Protein AF-A0A4S8MLM3-F1 (afdb_monomer_lite)

Sequence (187 aa):
MSNSVLSQDSLAFVNSLSLTEPLRIYPRWFQSTNTQKANDAVVCALVQHFYPAIEDRVKCPANSTITHKWEIVMGRDDKNRIGDLRRSTPDQEYRPCPVRKRPCKYIYLPEDIQLQV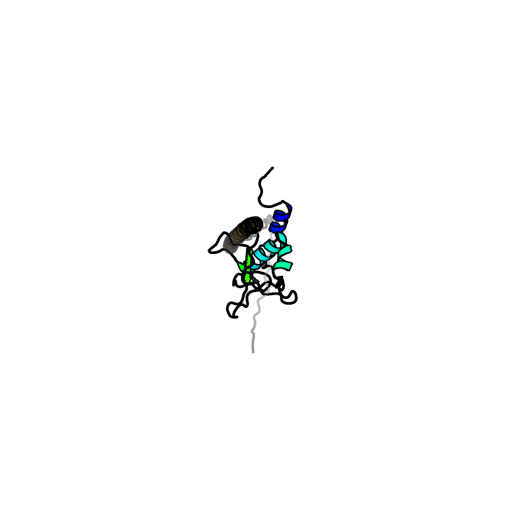RTAYILFDNRREAERKMRKNQRRRESRAAAKANNEPEPQSSKNELLFPMIFPLRTPNTSIFPLQTPNTPS

Organism: Dendrothele bispora (strain CBS 962.96) (NCBI:txid1314807)

Secondary structure (DSSP, 8-state):
----SS-HHHHHHHHHS-SSS------TTB----S-HHHHHHHHHHHHHH-TTHHHHTEETTEEEEE--EEE---SS-GGGTT-EEES---S--PPPSSSSS-TTEEPPPHHHHHHHHHHHHHHHHHHHHHHHHHHHHHHHHHHHHHHHTTS-----------PPP---------------------

Foldseek 3Di:
DDPDLDDPVLLVVLVPDDLPDAPPDDDPQEDEPDPPNRLQSLLRSLCCVLPVVVVVLQAQPLDNVDRFYWGADPPPPNLQRGGKIAGPDDPDPFDARPVDPHTSGIDGDDSSSSVSSSVSSVVNVVVSVVVVVVVVVVVVVVVVVVVVVVVDDPPPPPPPPPPDPDDDDDDDDDDDDDDDDDDDDDD

Radius of gyration: 37.08 Å; chains: 1; bounding box: 69×49×108 Å

pLDDT: mean 71.42, std 19.02, range [33.88, 93.12]

Structure (mmCIF, N/CA/C/O backbone):
data_AF-A0A4S8MLM3-F1
#
_entry.id   AF-A0A4S8MLM3-F1
#
loop_
_atom_site.group_PDB
_atom_site.id
_atom_site.type_symbol
_atom_site.label_atom_id
_atom_site.label_alt_id
_atom_site.label_comp_id
_atom_site.label_asym_id
_atom_site.label_entity_id
_atom_site.label_seq_id
_atom_site.pdbx_PDB_ins_code
_atom_site.Cartn_x
_atom_site.Cartn_y
_atom_site.Cartn_z
_atom_site.occupancy
_atom_site.B_iso_or_equiv
_atom_site.auth_seq_id
_atom_site.auth_comp_id
_atom_site.auth_asym_id
_atom_site.auth_atom_id
_atom_site.pdbx_PDB_model_num
ATOM 1 N N . MET A 1 1 ? 22.947 -5.912 16.627 1.00 37.66 1 MET A N 1
ATOM 2 C CA . MET A 1 1 ? 21.552 -6.151 16.208 1.00 37.66 1 MET A CA 1
ATOM 3 C C . MET A 1 1 ? 21.183 -5.043 15.240 1.00 37.66 1 MET A C 1
ATOM 5 O O . MET A 1 1 ? 21.320 -3.883 15.603 1.00 37.66 1 MET A O 1
ATOM 9 N N . SER A 1 2 ? 20.873 -5.364 13.985 1.00 43.22 2 SER A N 1
ATOM 10 C CA . SER A 1 2 ? 20.457 -4.358 13.003 1.00 43.22 2 SER A CA 1
ATOM 11 C C . SER A 1 2 ? 19.084 -3.808 13.401 1.00 43.22 2 SER A C 1
ATOM 13 O O . SER A 1 2 ? 18.116 -4.558 13.480 1.00 43.22 2 SER A O 1
ATOM 15 N N . ASN A 1 3 ? 19.002 -2.498 13.650 1.00 53.38 3 ASN A N 1
ATOM 16 C CA . ASN A 1 3 ? 17.755 -1.764 13.893 1.00 53.38 3 ASN A CA 1
ATOM 17 C C . ASN A 1 3 ? 16.951 -1.629 12.586 1.00 53.38 3 ASN A C 1
ATOM 19 O O . ASN A 1 3 ? 16.730 -0.529 12.083 1.00 53.38 3 ASN A O 1
ATOM 23 N N . SER A 1 4 ? 16.577 -2.756 11.982 1.00 70.75 4 SER A N 1
ATOM 24 C CA . SER A 1 4 ? 15.659 -2.770 10.848 1.00 70.75 4 SER A CA 1
ATOM 25 C C . SER A 1 4 ? 14.235 -2.610 11.371 1.00 70.75 4 SER A C 1
ATOM 27 O O . SER A 1 4 ? 13.789 -3.392 12.205 1.00 70.75 4 SER A O 1
ATOM 29 N N . VAL A 1 5 ? 13.514 -1.610 10.858 1.00 83.25 5 VAL A N 1
ATOM 30 C CA . VAL A 1 5 ? 12.079 -1.384 11.133 1.00 83.25 5 VAL A CA 1
ATOM 31 C C . VAL A 1 5 ? 11.229 -2.597 10.732 1.00 83.25 5 VAL A C 1
ATOM 33 O O . VAL A 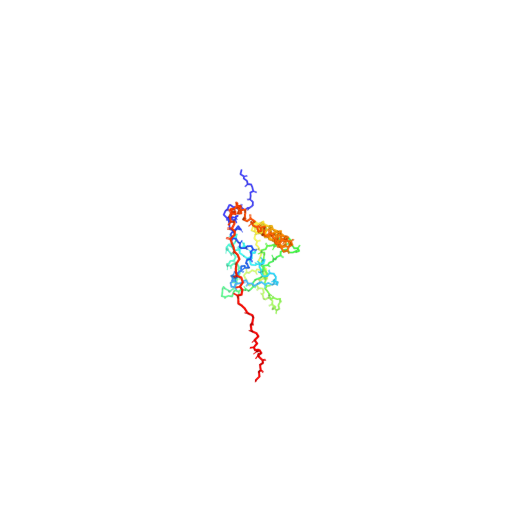1 5 ? 10.165 -2.826 11.300 1.00 83.25 5 VAL A O 1
ATOM 36 N N . LEU A 1 6 ? 11.693 -3.376 9.751 1.00 87.12 6 LEU A N 1
ATOM 37 C CA . LEU A 1 6 ? 11.013 -4.564 9.247 1.00 87.12 6 LEU A CA 1
ATOM 38 C C . LEU A 1 6 ? 11.745 -5.834 9.682 1.00 87.12 6 LEU A C 1
ATOM 40 O O . LEU A 1 6 ? 12.973 -5.914 9.572 1.00 87.12 6 LEU A O 1
ATOM 44 N N . SER A 1 7 ? 10.977 -6.837 10.114 1.00 90.00 7 SER A N 1
ATOM 45 C CA . SER A 1 7 ? 11.489 -8.189 10.349 1.00 90.00 7 SER A CA 1
ATOM 46 C C . SER A 1 7 ? 11.878 -8.872 9.034 1.00 90.00 7 SER A C 1
ATOM 48 O O . SER A 1 7 ? 11.456 -8.460 7.949 1.00 90.00 7 SER A O 1
ATOM 50 N N . GLN A 1 8 ? 12.653 -9.954 9.124 1.00 90.50 8 GLN A N 1
ATOM 51 C CA . GLN A 1 8 ? 13.035 -10.741 7.948 1.00 90.50 8 GLN A CA 1
ATOM 52 C C . GLN A 1 8 ? 11.808 -11.305 7.211 1.00 90.50 8 GLN A C 1
ATOM 54 O O . GLN A 1 8 ? 11.745 -11.237 5.983 1.00 90.50 8 GLN A O 1
ATOM 59 N N . ASP A 1 9 ? 10.802 -11.773 7.951 1.00 89.94 9 ASP A N 1
ATOM 60 C CA . ASP A 1 9 ? 9.549 -12.290 7.384 1.00 89.94 9 ASP A CA 1
ATOM 61 C C . ASP A 1 9 ? 8.758 -11.194 6.665 1.00 89.94 9 ASP A C 1
ATOM 63 O O . ASP A 1 9 ? 8.244 -11.398 5.565 1.00 89.94 9 ASP A O 1
ATOM 67 N N . SER A 1 10 ? 8.739 -9.991 7.244 1.00 91.19 10 SER A N 1
ATOM 68 C CA . SER A 1 10 ? 8.101 -8.822 6.638 1.00 91.19 10 SER A CA 1
ATOM 69 C C . SER A 1 10 ? 8.769 -8.441 5.319 1.00 91.19 10 SER A C 1
ATOM 71 O O . SER A 1 10 ? 8.100 -8.126 4.337 1.00 91.19 10 SER A O 1
ATOM 73 N N . LEU A 1 11 ? 10.103 -8.494 5.266 1.00 90.81 11 LEU A N 1
ATOM 74 C CA . LEU A 1 11 ? 10.861 -8.247 4.040 1.00 90.81 11 LEU A CA 1
ATOM 75 C C . LEU A 1 11 ? 10.588 -9.323 2.984 1.00 90.81 11 LEU A C 1
ATOM 77 O O . LEU A 1 11 ? 10.422 -8.992 1.809 1.00 90.81 11 LEU A O 1
ATOM 81 N N . ALA A 1 12 ? 10.507 -10.595 3.381 1.00 90.38 12 ALA A N 1
ATOM 82 C CA . ALA A 1 12 ? 10.148 -11.686 2.480 1.00 90.38 12 ALA A CA 1
ATOM 83 C C . ALA A 1 12 ? 8.742 -11.489 1.888 1.00 90.38 12 ALA A C 1
ATOM 85 O O . ALA A 1 12 ? 8.561 -11.646 0.679 1.00 90.38 12 ALA A O 1
ATOM 86 N N . PHE A 1 13 ? 7.776 -11.057 2.705 1.00 92.06 13 PHE A N 1
ATOM 87 C CA . PHE A 1 13 ? 6.431 -10.717 2.247 1.00 92.06 13 PHE A CA 1
ATOM 88 C C . PHE A 1 13 ? 6.430 -9.553 1.252 1.00 92.06 13 PHE A C 1
ATOM 90 O O . PHE A 1 13 ? 5.885 -9.674 0.160 1.00 92.06 13 PHE A O 1
ATOM 97 N N . VAL A 1 14 ? 7.099 -8.440 1.566 1.00 90.44 14 VAL A N 1
ATOM 98 C CA . VAL A 1 14 ? 7.219 -7.310 0.625 1.00 90.44 14 VAL A CA 1
ATOM 99 C C . VAL A 1 14 ? 7.843 -7.769 -0.692 1.00 90.44 14 VAL A C 1
ATOM 101 O O . VAL A 1 14 ? 7.420 -7.346 -1.771 1.00 90.44 14 VAL A O 1
ATOM 104 N N . ASN A 1 15 ? 8.820 -8.673 -0.613 1.00 89.62 15 ASN A N 1
ATOM 105 C CA . ASN A 1 15 ? 9.489 -9.197 -1.786 1.00 89.62 15 ASN A CA 1
ATOM 106 C C . ASN A 1 15 ? 8.611 -10.122 -2.640 1.00 89.62 15 ASN A C 1
ATOM 108 O O . ASN A 1 15 ? 8.805 -10.154 -3.856 1.00 89.62 15 ASN A O 1
ATOM 112 N N . SER A 1 16 ? 7.631 -10.814 -2.062 1.00 89.06 16 SER A N 1
ATOM 113 C CA . SER A 1 16 ? 6.716 -11.678 -2.816 1.00 89.06 16 SER A CA 1
ATOM 114 C C . SER A 1 16 ? 5.627 -10.903 -3.570 1.00 89.06 16 SER A C 1
ATOM 116 O O . SER A 1 16 ? 5.033 -11.438 -4.506 1.00 89.06 16 SER A O 1
ATOM 118 N N . LEU A 1 17 ? 5.384 -9.632 -3.223 1.00 88.06 17 LEU A N 1
ATOM 119 C CA . LEU A 1 17 ? 4.391 -8.797 -3.903 1.00 88.06 17 LEU A CA 1
ATOM 120 C C . LEU A 1 17 ? 4.757 -8.564 -5.377 1.00 88.06 17 LEU A C 1
ATOM 122 O O . LEU A 1 17 ? 5.871 -8.140 -5.698 1.00 88.06 17 LEU A O 1
ATOM 126 N N . SER A 1 18 ? 3.787 -8.785 -6.271 1.00 82.12 18 SER A N 1
ATOM 127 C CA . SER A 1 18 ? 3.965 -8.608 -7.717 1.00 82.12 18 SER A CA 1
ATOM 128 C C . SER A 1 18 ? 4.269 -7.155 -8.081 1.00 82.12 18 SER A C 1
ATOM 130 O O . SER A 1 18 ? 3.565 -6.233 -7.676 1.00 82.12 18 SER A O 1
ATOM 132 N N . LEU A 1 19 ? 5.310 -6.953 -8.892 1.00 80.00 19 LEU A N 1
ATOM 133 C CA . LEU A 1 19 ? 5.709 -5.633 -9.401 1.00 80.00 19 LEU A CA 1
ATOM 134 C C . LEU A 1 19 ? 5.017 -5.263 -10.716 1.00 80.00 19 LEU A C 1
ATOM 136 O O . LEU A 1 19 ? 5.084 -4.114 -11.155 1.00 80.00 19 LEU A O 1
ATOM 140 N N . THR A 1 20 ? 4.413 -6.249 -11.377 1.00 69.06 20 THR A N 1
ATOM 141 C CA . THR A 1 20 ? 3.974 -6.162 -12.774 1.00 69.06 20 THR A CA 1
ATOM 142 C C . THR A 1 20 ? 2.481 -6.336 -12.933 1.00 69.06 20 THR A C 1
ATOM 144 O O . THR A 1 20 ? 1.898 -5.759 -13.849 1.00 69.06 20 THR A O 1
ATOM 147 N N . GLU A 1 21 ? 1.868 -7.119 -12.052 1.00 67.12 21 GLU A N 1
ATOM 148 C CA . GLU A 1 21 ? 0.438 -7.368 -12.065 1.00 67.12 21 GLU A CA 1
ATOM 149 C C . GLU A 1 21 ? -0.220 -6.636 -10.898 1.00 67.12 21 GLU A C 1
ATOM 151 O O . GLU A 1 21 ? 0.289 -6.685 -9.775 1.00 67.12 21 GLU A O 1
ATOM 156 N N . PRO A 1 22 ? -1.350 -5.946 -11.129 1.00 67.06 22 PRO A N 1
ATOM 157 C CA . PRO A 1 22 ? -2.111 -5.378 -10.032 1.00 67.06 22 PRO A CA 1
ATOM 158 C C . PRO A 1 22 ? -2.615 -6.517 -9.145 1.00 67.06 22 PRO A C 1
ATOM 160 O O . PRO A 1 22 ? -3.141 -7.506 -9.655 1.00 67.06 22 PRO A O 1
ATOM 163 N N . LEU A 1 23 ? -2.502 -6.363 -7.827 1.00 68.44 23 LEU A N 1
ATOM 164 C CA . LEU A 1 23 ? -3.166 -7.256 -6.882 1.00 68.44 23 LEU A CA 1
ATOM 165 C C . LEU A 1 23 ? -4.677 -7.177 -7.146 1.00 68.44 23 LEU A C 1
ATOM 167 O O . LEU A 1 23 ? -5.301 -6.138 -6.938 1.00 68.44 23 LEU A O 1
ATOM 171 N N . ARG A 1 24 ? -5.243 -8.255 -7.700 1.00 64.88 24 ARG A N 1
ATOM 172 C CA . ARG A 1 24 ? -6.643 -8.291 -8.163 1.00 64.88 24 ARG A CA 1
ATOM 173 C C . ARG A 1 24 ? -7.635 -8.669 -7.066 1.00 64.88 24 ARG A C 1
ATOM 175 O O . ARG A 1 24 ? -8.839 -8.547 -7.274 1.00 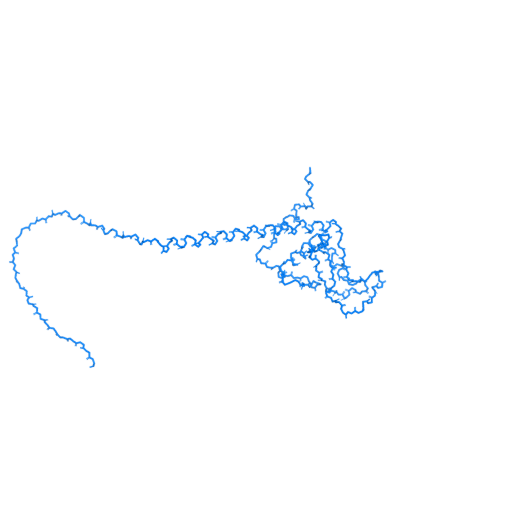64.88 24 ARG A O 1
ATOM 182 N N . ILE A 1 25 ? -7.144 -9.150 -5.927 1.00 67.06 25 ILE A N 1
ATOM 183 C CA . ILE A 1 25 ? -7.976 -9.631 -4.826 1.00 67.06 25 ILE A CA 1
ATOM 184 C C . ILE A 1 25 ? -8.013 -8.546 -3.760 1.00 67.06 25 ILE A C 1
ATOM 186 O O . ILE A 1 25 ? -6.998 -8.235 -3.142 1.00 67.06 25 ILE A O 1
ATOM 190 N N . TYR A 1 26 ? -9.200 -7.981 -3.563 1.00 74.12 26 TYR A N 1
ATOM 191 C CA . TYR A 1 26 ? -9.459 -6.994 -2.527 1.00 74.12 26 TYR A CA 1
ATOM 192 C C . TYR A 1 26 ? -10.324 -7.605 -1.428 1.00 74.12 26 TYR A C 1
ATOM 194 O O . TYR A 1 26 ? -11.283 -8.327 -1.732 1.00 74.12 26 TYR A O 1
ATOM 202 N N . PRO A 1 27 ? -10.064 -7.272 -0.157 1.00 82.81 27 PRO A N 1
ATOM 203 C CA . PRO A 1 27 ? -10.987 -7.592 0.916 1.00 82.81 27 PRO A CA 1
ATOM 204 C C . PRO A 1 27 ? -12.366 -6.981 0.651 1.00 82.81 27 PRO A C 1
ATOM 206 O O . PRO A 1 27 ? -12.485 -5.865 0.145 1.00 82.81 27 PRO A O 1
ATOM 209 N N . ARG A 1 28 ? -13.437 -7.680 1.047 1.00 83.62 28 ARG A N 1
ATOM 210 C CA . ARG A 1 28 ? -14.823 -7.222 0.816 1.00 83.62 28 ARG A CA 1
ATOM 211 C C . ARG A 1 28 ? -15.126 -5.863 1.448 1.00 83.62 28 ARG A C 1
ATOM 213 O O . ARG A 1 28 ? -16.023 -5.170 0.977 1.00 83.62 28 ARG A O 1
ATOM 220 N N . TRP A 1 29 ? -14.414 -5.490 2.503 1.00 85.44 29 TRP A N 1
ATOM 221 C CA . TRP A 1 29 ? -14.574 -4.217 3.204 1.00 85.44 29 TRP A CA 1
ATOM 222 C C . TRP A 1 29 ? -13.818 -3.058 2.542 1.00 85.44 29 TRP A C 1
ATOM 224 O O . TRP A 1 29 ? -14.060 -1.904 2.881 1.00 85.44 29 TRP A O 1
ATOM 234 N N . PHE A 1 30 ? -12.927 -3.339 1.592 1.00 86.12 30 PHE A N 1
ATOM 235 C CA . PHE A 1 30 ? -12.087 -2.335 0.957 1.00 86.12 30 PHE A CA 1
ATOM 236 C C . PHE A 1 30 ? -12.720 -1.786 -0.333 1.00 86.12 30 PHE A C 1
ATOM 238 O O . PHE A 1 30 ? -13.391 -2.501 -1.083 1.00 86.12 30 PHE A O 1
ATOM 245 N N . GLN A 1 31 ? -12.502 -0.498 -0.587 1.00 84.75 31 GLN A N 1
ATOM 246 C CA . GLN A 1 31 ? -12.884 0.225 -1.792 1.00 84.75 31 GLN A CA 1
ATOM 247 C C . GLN A 1 31 ? -11.718 1.125 -2.217 1.00 84.75 31 GLN A C 1
ATOM 249 O O . GLN A 1 31 ? -11.261 1.970 -1.454 1.00 84.75 31 GLN A O 1
ATOM 254 N N . SER A 1 32 ? -11.225 0.942 -3.442 1.00 76.31 32 SER A N 1
ATOM 255 C CA . SER A 1 32 ? -10.181 1.804 -4.008 1.00 76.31 32 SER A CA 1
ATOM 256 C C . SER A 1 32 ? -10.813 3.054 -4.617 1.00 76.31 32 SER A C 1
ATOM 258 O O . SER A 1 32 ? -11.730 2.952 -5.432 1.00 76.31 32 SER A O 1
ATOM 260 N N . THR A 1 33 ? -10.302 4.225 -4.240 1.00 67.25 33 THR A N 1
ATOM 261 C CA . THR A 1 33 ? -10.645 5.516 -4.865 1.00 67.25 33 THR A CA 1
ATOM 262 C C . THR A 1 33 ? -9.656 5.988 -5.902 1.00 67.25 33 THR A C 1
ATOM 264 O O . THR A 1 33 ? -9.920 6.959 -6.608 1.00 67.25 33 THR A O 1
ATOM 267 N N . ASN A 1 34 ? -8.490 5.357 -5.975 1.00 62.78 34 ASN A N 1
ATOM 268 C CA . ASN A 1 34 ? -7.447 5.791 -6.876 1.00 62.78 34 ASN A CA 1
ATOM 269 C C . ASN A 1 34 ? -7.630 5.149 -8.255 1.00 62.78 34 ASN A C 1
ATOM 271 O O . ASN A 1 34 ? -7.868 3.948 -8.388 1.00 62.78 34 ASN A O 1
ATOM 275 N N . THR A 1 35 ? -7.443 5.937 -9.312 1.00 53.59 35 THR A N 1
ATOM 276 C CA . THR A 1 35 ? -7.392 5.411 -10.684 1.00 53.59 35 THR A CA 1
ATOM 277 C C . THR A 1 35 ? -6.178 4.498 -10.885 1.00 53.59 35 THR A C 1
ATOM 279 O O . THR A 1 35 ? -6.217 3.585 -11.709 1.00 53.59 35 THR A O 1
ATOM 282 N N . GLN A 1 36 ? -5.129 4.654 -10.065 1.00 60.56 36 GLN A N 1
ATOM 283 C CA . GLN A 1 36 ? -4.008 3.715 -9.954 1.00 60.56 36 GLN A CA 1
ATOM 284 C C . GLN A 1 36 ? -4.318 2.577 -8.966 1.00 60.56 36 GLN A C 1
ATOM 286 O O . GLN A 1 36 ? -3.608 2.400 -7.976 1.00 60.56 36 GLN A O 1
ATOM 291 N N . LYS A 1 37 ? -5.355 1.779 -9.261 1.00 61.16 37 LYS A N 1
ATOM 292 C CA . LYS A 1 37 ? -5.866 0.660 -8.435 1.00 61.16 37 LYS A CA 1
ATOM 293 C C . LYS A 1 37 ? -4.791 -0.279 -7.859 1.00 61.16 37 LYS A C 1
ATOM 295 O O . LYS A 1 37 ? -5.014 -0.921 -6.836 1.00 61.16 37 LYS A O 1
ATOM 300 N N . ALA A 1 38 ? -3.631 -0.365 -8.511 1.00 68.12 38 ALA A N 1
ATOM 301 C CA . ALA A 1 38 ? -2.501 -1.181 -8.083 1.00 68.12 38 ALA A CA 1
ATOM 302 C C . ALA A 1 38 ? -1.860 -0.708 -6.764 1.00 68.12 38 ALA A C 1
ATOM 304 O O . ALA A 1 38 ? -1.448 -1.548 -5.971 1.00 68.12 38 ALA A O 1
ATOM 305 N N . ASN A 1 39 ? -1.777 0.603 -6.503 1.00 79.19 39 ASN A N 1
ATOM 306 C CA . ASN A 1 39 ? -1.045 1.104 -5.332 1.00 79.19 39 ASN A CA 1
ATOM 307 C C . ASN A 1 39 ? -1.841 0.889 -4.042 1.00 79.19 39 ASN A C 1
ATOM 309 O O . ASN A 1 39 ? -1.289 0.401 -3.059 1.00 79.19 39 ASN A O 1
ATOM 313 N N . ASP A 1 40 ? -3.140 1.200 -4.057 1.00 82.62 40 ASP A N 1
ATOM 314 C CA . ASP A 1 40 ? -3.985 1.027 -2.875 1.00 82.62 40 ASP A CA 1
ATOM 315 C C . ASP A 1 40 ? -4.097 -0.459 -2.493 1.00 82.62 40 ASP A C 1
ATOM 317 O O . ASP A 1 40 ? -4.159 -0.794 -1.315 1.00 82.62 40 ASP A O 1
ATOM 321 N N . ALA A 1 41 ? -4.064 -1.359 -3.484 1.00 84.00 41 ALA A N 1
ATOM 322 C CA . ALA A 1 41 ? -4.061 -2.805 -3.267 1.00 84.00 41 ALA A CA 1
ATOM 323 C C . ALA A 1 41 ? -2.798 -3.279 -2.537 1.00 84.00 41 ALA A C 1
ATOM 325 O O . ALA A 1 41 ? -2.879 -4.081 -1.611 1.00 84.00 41 ALA A O 1
ATOM 326 N N . VAL A 1 42 ? -1.635 -2.752 -2.938 1.00 87.88 42 VAL A N 1
ATOM 327 C CA . VAL A 1 42 ? -0.355 -3.043 -2.282 1.00 87.88 42 VAL A CA 1
ATOM 328 C C . VAL A 1 42 ? -0.397 -2.564 -0.840 1.00 87.88 42 VAL A C 1
ATOM 330 O O . VAL A 1 42 ? -0.118 -3.345 0.062 1.00 87.88 42 VAL A O 1
ATOM 333 N N . VAL A 1 43 ? -0.813 -1.319 -0.598 1.00 88.62 43 VAL A N 1
ATOM 334 C CA . VAL A 1 43 ? -0.902 -0.799 0.774 1.00 88.62 43 VAL A CA 1
ATOM 335 C C . VAL A 1 43 ? -1.937 -1.573 1.594 1.00 88.62 43 VAL A C 1
ATOM 337 O O . VAL A 1 43 ? -1.684 -1.849 2.761 1.00 88.62 43 VAL A O 1
ATOM 340 N N . CYS A 1 44 ? -3.045 -2.015 0.996 1.00 89.31 44 CYS A N 1
ATOM 341 C CA . CYS A 1 44 ? -4.025 -2.877 1.662 1.00 89.31 44 CYS A CA 1
ATOM 342 C C . CYS A 1 44 ? -3.410 -4.201 2.120 1.00 89.31 44 CYS A C 1
ATOM 344 O O . CYS A 1 44 ? -3.553 -4.566 3.286 1.00 89.31 44 CYS A O 1
ATOM 346 N N . ALA A 1 45 ? -2.666 -4.869 1.238 1.00 89.75 45 ALA A N 1
ATOM 347 C CA . ALA A 1 45 ? -1.972 -6.108 1.565 1.00 89.75 45 ALA A CA 1
ATOM 348 C C . ALA A 1 45 ? -0.926 -5.904 2.675 1.00 89.75 45 ALA A C 1
ATOM 350 O O . ALA A 1 45 ? -0.834 -6.718 3.591 1.00 89.75 45 ALA A O 1
ATOM 351 N N . LEU A 1 46 ? -0.180 -4.793 2.637 1.00 91.62 46 LEU A N 1
ATOM 352 C CA . LEU A 1 46 ? 0.768 -4.432 3.696 1.00 91.62 46 LEU A CA 1
ATOM 353 C C . LEU A 1 46 ? 0.054 -4.217 5.038 1.00 91.62 46 LEU A C 1
ATOM 355 O O . LEU A 1 46 ? 0.484 -4.762 6.048 1.00 91.62 46 LEU A O 1
ATOM 359 N N . VAL A 1 47 ? -1.058 -3.478 5.060 1.00 91.81 47 VAL A N 1
ATOM 360 C CA . VAL A 1 47 ? -1.835 -3.243 6.288 1.00 91.81 47 VAL A CA 1
ATOM 361 C C . VAL A 1 47 ? -2.384 -4.550 6.858 1.00 91.81 47 VAL A C 1
ATOM 363 O O . VAL A 1 47 ? -2.298 -4.750 8.063 1.00 91.81 47 VAL A O 1
ATOM 366 N N . GLN A 1 48 ? -2.901 -5.461 6.029 1.00 91.50 48 GLN A N 1
ATOM 367 C CA . GLN A 1 48 ? -3.370 -6.768 6.507 1.00 91.50 48 GLN A CA 1
ATOM 368 C C . GLN A 1 48 ? -2.235 -7.628 7.075 1.00 91.50 48 GLN A C 1
ATOM 370 O O . GLN A 1 48 ? -2.450 -8.343 8.049 1.00 91.50 48 GLN A O 1
ATOM 375 N N . HIS A 1 49 ? -1.037 -7.545 6.492 1.00 92.12 49 HIS A N 1
ATOM 376 C CA . HIS A 1 49 ? 0.127 -8.287 6.965 1.00 92.12 49 HIS A CA 1
ATOM 377 C C . HIS A 1 49 ? 0.651 -7.755 8.306 1.00 92.12 49 HIS A C 1
ATOM 379 O O . HIS A 1 49 ? 0.838 -8.527 9.241 1.00 92.12 49 HIS A O 1
ATOM 385 N N . PHE A 1 50 ? 0.853 -6.438 8.418 1.00 92.31 50 PHE A N 1
ATOM 386 C CA . PHE A 1 50 ? 1.386 -5.816 9.636 1.00 92.31 50 PHE A CA 1
ATOM 387 C C . PHE A 1 50 ? 0.339 -5.666 10.740 1.00 92.31 50 PHE A C 1
ATOM 389 O O . PHE A 1 50 ? 0.673 -5.659 11.922 1.00 92.31 50 PHE A O 1
ATOM 396 N N . TYR A 1 51 ? -0.937 -5.550 10.373 1.00 92.94 51 TYR A N 1
ATOM 397 C CA . TYR A 1 51 ? -2.025 -5.325 11.315 1.00 92.94 51 TYR A CA 1
ATOM 398 C C . TYR A 1 51 ? -3.267 -6.174 11.000 1.00 92.94 51 TYR A C 1
ATOM 400 O O . TYR A 1 51 ? -4.312 -5.634 10.628 1.00 92.94 51 TYR A O 1
ATOM 408 N N . PRO A 1 52 ? -3.211 -7.504 11.218 1.00 90.31 52 PRO A N 1
ATOM 409 C CA . PRO A 1 52 ? -4.333 -8.412 10.947 1.00 90.31 52 PRO A CA 1
ATOM 410 C C . PRO A 1 52 ? -5.624 -8.041 11.693 1.00 90.31 52 PRO A C 1
ATOM 412 O O . PRO A 1 52 ? -6.726 -8.228 11.181 1.00 90.31 52 PRO A O 1
ATOM 415 N N . ALA A 1 53 ? -5.500 -7.415 12.872 1.00 89.31 53 ALA A N 1
ATOM 416 C CA . ALA A 1 53 ? -6.624 -6.906 13.664 1.00 89.31 53 ALA A CA 1
ATOM 417 C C . ALA A 1 53 ? -7.474 -5.842 12.932 1.00 89.31 53 ALA A C 1
ATOM 419 O O . ALA A 1 53 ? -8.545 -5.457 13.414 1.00 89.31 53 ALA A O 1
ATOM 420 N N . ILE A 1 54 ? -7.027 -5.355 11.768 1.00 88.69 54 ILE A N 1
ATOM 421 C CA . ILE A 1 54 ? -7.801 -4.447 10.922 1.00 88.69 54 ILE A CA 1
ATOM 422 C C . ILE A 1 54 ? -9.153 -5.038 10.508 1.00 88.69 54 ILE A C 1
ATOM 424 O O . ILE A 1 54 ? -10.124 -4.288 10.410 1.00 88.69 54 ILE A O 1
ATOM 428 N N . GLU A 1 55 ? -9.252 -6.362 10.336 1.00 86.69 55 GLU A N 1
ATOM 429 C CA . GLU A 1 55 ? -10.482 -7.039 9.897 1.00 86.69 55 GLU A CA 1
ATOM 430 C C . GLU A 1 55 ? -11.629 -6.935 10.907 1.00 86.69 55 GLU A C 1
ATOM 432 O O . GLU A 1 55 ? -12.803 -6.898 10.528 1.00 86.69 55 GLU A O 1
ATOM 437 N N . ASP A 1 56 ? -11.303 -6.811 12.190 1.00 84.88 56 ASP A N 1
ATOM 438 C CA . ASP A 1 56 ? -12.295 -6.542 13.225 1.00 84.88 56 ASP A CA 1
ATOM 439 C C . ASP A 1 56 ? -12.567 -5.049 13.372 1.00 84.88 56 ASP A C 1
ATOM 441 O O . ASP A 1 56 ? -13.697 -4.641 13.645 1.00 84.88 56 ASP A O 1
ATOM 445 N N . ARG A 1 57 ? -11.563 -4.199 13.126 1.00 82.50 57 ARG A N 1
ATOM 446 C CA . ARG A 1 57 ? -11.724 -2.742 13.228 1.00 82.50 57 ARG A CA 1
ATOM 447 C C . ARG A 1 57 ? -12.567 -2.129 12.118 1.00 82.50 57 ARG A C 1
ATOM 449 O O . ARG A 1 57 ? -13.139 -1.064 12.350 1.00 82.50 57 ARG A O 1
ATOM 456 N N . VAL A 1 58 ? -12.641 -2.767 10.951 1.00 83.94 58 VAL A N 1
ATOM 457 C CA . VAL A 1 58 ? -13.454 -2.311 9.808 1.00 83.94 58 VAL A CA 1
ATOM 458 C C . VAL A 1 58 ? -14.952 -2.588 9.979 1.00 83.94 58 VAL A C 1
ATOM 460 O O . VAL A 1 58 ? -15.769 -1.978 9.278 1.00 83.94 58 VAL A O 1
ATOM 463 N N . LYS A 1 59 ? -15.328 -3.474 10.909 1.00 80.25 59 LYS A N 1
ATOM 464 C CA . LYS A 1 59 ? -16.725 -3.753 11.273 1.00 80.25 59 LYS A CA 1
ATOM 465 C C . LYS A 1 59 ? -17.274 -2.615 12.132 1.00 80.25 59 LYS A C 1
ATOM 467 O O . LYS A 1 59 ? -16.547 -1.997 12.913 1.00 80.25 59 LYS A O 1
ATOM 472 N N . CYS A 1 60 ? -18.567 -2.321 12.006 1.00 73.56 60 CYS A N 1
ATOM 473 C CA . CYS A 1 60 ? -19.192 -1.329 12.873 1.00 73.56 60 CYS A CA 1
ATOM 474 C C . CYS A 1 60 ? -19.240 -1.856 14.325 1.00 73.56 60 CYS A C 1
ATOM 476 O O . CYS A 1 60 ? -19.819 -2.916 14.559 1.00 73.56 60 CYS A O 1
ATOM 478 N N . PRO A 1 61 ? -18.707 -1.123 15.323 1.00 68.38 61 PRO A N 1
ATOM 479 C CA . PRO A 1 61 ? -18.740 -1.565 16.722 1.00 68.38 61 PRO A CA 1
ATOM 480 C C . PRO A 1 61 ? -20.157 -1.675 17.295 1.00 68.38 61 PRO A C 1
ATOM 482 O O . PRO A 1 61 ? -20.386 -2.434 18.227 1.00 68.38 61 PRO A O 1
ATOM 485 N N . ALA A 1 62 ? -21.096 -0.892 16.758 1.00 67.25 62 ALA A N 1
ATOM 486 C CA . ALA A 1 62 ? -22.491 -0.890 17.189 1.00 67.25 62 ALA A CA 1
ATOM 487 C C . ALA A 1 62 ? -23.328 -1.984 16.512 1.00 67.25 62 ALA A C 1
ATOM 489 O O . ALA A 1 62 ? -24.376 -2.356 17.027 1.00 67.25 62 ALA A O 1
ATOM 490 N N . ASN A 1 63 ? -22.889 -2.477 15.351 1.00 70.00 63 ASN A N 1
ATOM 491 C CA . ASN A 1 63 ? -23.547 -3.571 14.658 1.00 70.00 63 ASN A CA 1
ATOM 492 C C . ASN A 1 63 ? -22.533 -4.344 13.808 1.00 70.00 63 ASN A C 1
ATOM 494 O O . ASN A 1 63 ? -22.178 -3.923 12.706 1.00 70.00 63 ASN A O 1
ATOM 498 N N . SER A 1 64 ? -22.103 -5.499 14.308 1.00 68.56 64 SER A N 1
ATOM 499 C CA . SER A 1 64 ? -21.113 -6.353 13.651 1.00 68.56 64 SER A CA 1
ATOM 500 C C . SER A 1 64 ? -21.587 -6.944 12.318 1.00 68.56 64 SER A C 1
ATOM 502 O O . SER A 1 64 ? -20.748 -7.410 11.548 1.00 68.56 64 SER A O 1
ATOM 504 N N . THR A 1 65 ? -22.889 -6.893 12.004 1.00 69.69 65 THR A N 1
ATOM 505 C CA . THR A 1 65 ? -23.416 -7.318 10.695 1.00 69.69 65 THR A CA 1
ATOM 506 C C . THR A 1 65 ? -23.178 -6.278 9.598 1.00 69.69 65 THR A C 1
ATOM 508 O O . THR A 1 65 ? -23.243 -6.603 8.412 1.00 69.69 65 THR A O 1
ATOM 511 N N . ILE A 1 66 ? -22.856 -5.032 9.971 1.00 68.31 66 ILE A N 1
ATOM 512 C CA . ILE A 1 66 ? -22.574 -3.948 9.031 1.00 68.31 66 ILE A CA 1
ATOM 513 C C . ILE A 1 66 ? -21.062 -3.802 8.860 1.00 68.31 66 ILE A C 1
ATOM 515 O O . ILE A 1 66 ? -20.353 -3.274 9.722 1.00 68.31 66 ILE A O 1
ATOM 519 N N . THR A 1 67 ? -20.585 -4.189 7.680 1.00 71.19 67 THR A N 1
ATOM 520 C CA . THR A 1 67 ? -19.214 -3.928 7.239 1.00 71.19 67 THR A CA 1
ATOM 521 C C . THR A 1 67 ? -19.201 -2.704 6.337 1.00 71.19 67 THR A C 1
ATOM 523 O O . THR A 1 67 ? -19.748 -2.706 5.235 1.00 71.19 67 THR A O 1
ATOM 526 N N . HIS A 1 68 ? -18.584 -1.628 6.813 1.00 75.62 68 HIS A N 1
ATOM 527 C CA . HIS A 1 68 ? -18.430 -0.414 6.025 1.00 75.62 68 HIS A CA 1
ATOM 528 C C . HIS A 1 68 ? -17.433 -0.616 4.876 1.00 75.62 68 HIS A C 1
ATOM 530 O O . HIS A 1 68 ? -16.508 -1.419 4.977 1.00 75.62 68 HIS A O 1
ATOM 536 N N . LYS A 1 69 ? -17.613 0.149 3.792 1.00 83.25 69 LYS A N 1
ATOM 537 C CA . LYS A 1 69 ? -16.598 0.294 2.749 1.00 83.25 69 LYS A CA 1
ATOM 538 C C . LYS A 1 69 ? -15.569 1.341 3.165 1.00 83.25 69 LYS A C 1
ATOM 540 O O . LYS A 1 69 ? -15.934 2.477 3.490 1.00 83.25 69 LYS A O 1
ATOM 545 N N . TRP A 1 70 ? -14.308 0.933 3.160 1.00 85.44 70 TRP A N 1
ATOM 546 C CA . TRP A 1 70 ? -13.165 1.731 3.578 1.00 85.44 70 TRP A CA 1
ATOM 547 C C . TRP A 1 70 ? -12.186 1.931 2.433 1.00 85.44 70 TRP A C 1
ATOM 549 O O . TRP A 1 70 ? -11.915 1.015 1.665 1.00 85.44 70 TRP A O 1
ATOM 559 N N . GLU A 1 71 ? -11.611 3.117 2.384 1.00 86.75 71 GLU A N 1
ATOM 560 C CA . GLU A 1 71 ? -10.542 3.511 1.484 1.00 86.75 71 GLU A CA 1
ATOM 561 C C . GLU A 1 71 ? -9.261 3.676 2.287 1.00 86.75 71 GLU A C 1
ATOM 563 O O . GLU A 1 71 ? -9.295 4.139 3.430 1.00 86.75 71 GLU A O 1
ATOM 568 N N . ILE A 1 72 ? -8.131 3.346 1.672 1.00 87.12 72 ILE A N 1
ATOM 569 C CA . ILE A 1 72 ? -6.819 3.559 2.273 1.00 87.12 72 ILE A CA 1
ATOM 570 C C . ILE A 1 72 ? -6.340 4.964 1.950 1.00 87.12 72 ILE A C 1
ATOM 572 O O . ILE A 1 72 ? -6.358 5.411 0.801 1.00 87.12 72 ILE A O 1
ATOM 576 N N . VAL A 1 73 ? -5.861 5.648 2.979 1.00 84.62 73 VAL A N 1
ATOM 577 C CA . VAL A 1 73 ? -5.165 6.915 2.849 1.00 84.62 73 VAL A CA 1
ATOM 578 C C . VAL A 1 73 ? -3.784 6.637 2.264 1.00 84.62 73 VAL A C 1
ATOM 580 O O . VAL A 1 73 ? -2.881 6.107 2.911 1.00 84.62 73 VAL A O 1
ATOM 583 N N . MET A 1 74 ? -3.630 7.015 1.000 1.00 75.44 74 MET A N 1
ATOM 584 C CA . MET A 1 74 ? -2.346 7.091 0.319 1.00 75.44 74 MET A CA 1
ATOM 585 C C . MET A 1 74 ? -1.788 8.482 0.624 1.00 75.44 74 MET A C 1
ATOM 587 O O . MET A 1 74 ? -2.296 9.460 0.086 1.00 75.44 74 MET A O 1
ATOM 591 N N . GLY A 1 75 ? -0.826 8.586 1.546 1.00 64.19 75 GLY A N 1
ATOM 592 C CA . GLY A 1 75 ? -0.322 9.841 2.131 1.00 64.19 75 GLY A CA 1
ATOM 593 C C . GLY A 1 75 ? 0.396 10.798 1.166 1.00 64.19 75 GLY A C 1
ATOM 594 O O . GLY A 1 75 ? 1.554 11.132 1.401 1.00 64.19 75 GLY A O 1
ATOM 595 N N . ARG A 1 76 ? -0.271 11.230 0.083 1.00 56.00 76 ARG A N 1
ATOM 596 C CA . ARG A 1 76 ? 0.232 12.228 -0.878 1.00 56.00 76 ARG A CA 1
ATOM 597 C C . ARG A 1 76 ? 0.551 13.560 -0.196 1.00 56.00 76 ARG A C 1
ATOM 599 O O . ARG A 1 76 ? 1.581 14.138 -0.521 1.00 56.00 76 ARG A O 1
ATOM 606 N N . ASP A 1 77 ? -0.264 13.960 0.782 1.00 54.28 77 ASP A N 1
ATOM 607 C CA . ASP A 1 77 ? -0.127 15.246 1.481 1.00 54.28 77 ASP A CA 1
ATOM 608 C C . ASP A 1 77 ? 0.322 15.065 2.945 1.00 54.28 77 ASP A C 1
ATOM 610 O O . ASP A 1 77 ? 1.190 15.788 3.426 1.00 54.28 77 ASP A O 1
ATOM 614 N N . ASP A 1 78 ? -0.156 14.010 3.618 1.00 53.94 78 ASP A N 1
ATOM 615 C CA . ASP A 1 78 ? 0.250 13.637 4.977 1.00 53.94 78 ASP A CA 1
ATOM 616 C C . ASP A 1 78 ? 1.097 12.362 4.959 1.00 53.94 78 ASP A C 1
ATOM 618 O O . ASP A 1 78 ? 0.585 11.240 5.050 1.00 53.94 78 ASP A O 1
ATOM 622 N N . LYS A 1 79 ? 2.426 12.527 4.907 1.00 57.84 79 LYS A N 1
ATOM 623 C CA . LYS A 1 79 ? 3.387 11.407 4.967 1.00 57.84 79 LYS A CA 1
ATOM 624 C C . LYS A 1 79 ? 3.126 10.491 6.172 1.00 57.84 79 LYS A C 1
ATOM 626 O O . LYS A 1 79 ? 3.382 9.295 6.087 1.00 57.84 79 LYS A O 1
ATOM 631 N N . ASN A 1 80 ? 2.562 11.040 7.253 1.00 65.12 80 ASN A N 1
ATOM 632 C CA . ASN A 1 80 ? 2.265 10.356 8.512 1.00 65.12 80 ASN A CA 1
ATOM 633 C C . ASN A 1 80 ? 0.981 9.530 8.561 1.00 65.12 80 ASN A C 1
ATOM 635 O O . ASN A 1 80 ? 0.705 8.967 9.605 1.00 65.12 80 ASN A O 1
ATOM 639 N N . ARG A 1 81 ? 0.223 9.401 7.467 1.00 73.12 81 ARG A N 1
ATOM 640 C CA . ARG A 1 81 ? -1.072 8.694 7.496 1.00 73.12 81 ARG A CA 1
ATOM 641 C C . ARG A 1 81 ? -1.199 7.553 6.497 1.00 73.12 81 ARG A C 1
ATOM 643 O O . ARG A 1 81 ? -2.303 7.086 6.229 1.00 73.12 81 ARG A O 1
ATOM 650 N N . ILE A 1 82 ? -0.089 7.107 5.907 1.00 84.12 82 ILE A N 1
ATOM 651 C CA . ILE A 1 82 ? -0.139 5.978 4.976 1.00 84.12 82 ILE A CA 1
ATOM 652 C C . ILE A 1 82 ? -0.677 4.726 5.681 1.00 84.12 82 ILE A C 1
ATOM 654 O O . ILE A 1 82 ? -0.166 4.320 6.722 1.00 84.12 82 ILE A O 1
ATOM 658 N N . GLY A 1 83 ? -1.720 4.130 5.104 1.00 82.06 83 GLY A N 1
ATOM 659 C CA . GLY A 1 83 ? -2.375 2.936 5.645 1.00 82.06 83 GLY A CA 1
ATOM 660 C C . GLY A 1 83 ? -3.602 3.212 6.520 1.00 82.06 83 GLY A C 1
ATOM 661 O O . GLY A 1 83 ? -4.384 2.287 6.736 1.00 82.06 83 GLY A O 1
ATOM 662 N N . ASP A 1 84 ? -3.833 4.454 6.963 1.00 87.06 84 ASP A N 1
ATOM 663 C CA . ASP A 1 84 ? -5.076 4.804 7.662 1.00 87.06 84 ASP A CA 1
ATOM 664 C C . ASP A 1 84 ? -6.294 4.533 6.778 1.00 87.06 84 ASP A C 1
ATOM 666 O O . ASP A 1 84 ? -6.226 4.635 5.551 1.00 87.06 84 ASP A O 1
ATOM 670 N N . LEU A 1 85 ? -7.434 4.224 7.400 1.00 87.06 85 LEU A N 1
ATOM 671 C CA . LEU A 1 85 ? -8.677 3.996 6.672 1.00 87.06 85 LEU A CA 1
ATOM 672 C C . LEU A 1 85 ? -9.644 5.161 6.846 1.00 87.06 85 LEU A C 1
ATOM 674 O O . LEU A 1 85 ? -9.873 5.651 7.954 1.00 87.06 85 LEU A O 1
ATOM 678 N N . ARG A 1 86 ? -10.288 5.552 5.749 1.00 83.50 86 ARG A N 1
ATOM 679 C CA . ARG A 1 86 ? -11.402 6.510 5.725 1.00 83.50 86 ARG A CA 1
ATOM 680 C C . ARG A 1 86 ? -12.614 5.878 5.054 1.00 83.50 86 ARG A C 1
ATOM 682 O O . ARG A 1 86 ? -12.459 5.025 4.188 1.00 83.50 86 ARG A O 1
ATOM 689 N N . ARG A 1 87 ? -13.830 6.261 5.434 1.00 78.69 87 ARG A N 1
ATOM 690 C CA . ARG A 1 87 ? -15.024 5.764 4.727 1.00 78.69 87 ARG A CA 1
ATOM 691 C C . ARG A 1 87 ? -15.189 6.409 3.358 1.00 78.69 87 ARG A C 1
ATOM 693 O O . ARG A 1 87 ? -14.868 7.581 3.191 1.00 78.69 87 ARG A O 1
ATOM 700 N N . SER A 1 88 ? -15.752 5.635 2.428 1.00 68.38 88 SER A N 1
ATOM 701 C CA . SER A 1 88 ? -15.883 6.024 1.020 1.00 68.38 88 SER A CA 1
ATOM 702 C C . SER A 1 88 ? -17.026 6.993 0.694 1.00 68.38 88 SER A C 1
ATOM 704 O O . SER A 1 88 ? -17.052 7.610 -0.364 1.00 68.38 88 SER A O 1
ATOM 706 N N . THR A 1 89 ? -17.972 7.189 1.610 1.00 63.84 89 THR A N 1
ATOM 707 C CA . THR A 1 89 ? -19.161 8.020 1.363 1.00 63.84 89 THR A CA 1
ATOM 708 C C . THR A 1 89 ? -19.156 9.302 2.199 1.00 63.84 89 THR A C 1
ATOM 710 O O . THR A 1 89 ? -19.083 9.192 3.430 1.00 63.84 89 THR A O 1
ATOM 713 N N . PRO A 1 90 ? -19.301 10.487 1.574 1.00 48.25 90 PRO A N 1
ATOM 714 C CA . PRO A 1 90 ? -19.454 11.760 2.277 1.00 48.25 90 PRO A CA 1
ATOM 715 C C . PRO A 1 90 ? -20.910 12.099 2.672 1.00 48.25 90 PRO A C 1
ATOM 717 O O . PRO A 1 90 ? -21.090 12.886 3.595 1.00 48.25 90 PRO A O 1
ATOM 720 N N . ASP A 1 91 ? -21.932 11.465 2.076 1.00 44.91 91 ASP A N 1
ATOM 721 C CA . ASP A 1 91 ? -23.297 12.041 2.023 1.00 44.91 91 ASP A CA 1
ATOM 722 C C . ASP A 1 91 ? -24.386 11.363 2.872 1.00 44.91 91 ASP A C 1
ATOM 724 O O . ASP A 1 91 ? -25.553 11.328 2.492 1.00 44.91 91 ASP A O 1
ATOM 728 N N . GLN A 1 92 ? -24.066 10.841 4.052 1.00 47.44 92 GLN A N 1
ATOM 729 C CA . GLN A 1 92 ? -25.125 10.540 5.023 1.00 47.44 92 GLN A CA 1
ATOM 730 C C . GLN A 1 92 ? -24.759 11.134 6.369 1.00 47.44 92 GLN A C 1
ATOM 732 O O . GLN A 1 92 ? -23.697 10.820 6.911 1.00 47.44 92 GLN A O 1
ATOM 737 N N . GLU A 1 93 ? -25.648 11.997 6.873 1.00 47.84 93 GLU A N 1
ATOM 738 C CA . GLU A 1 93 ? -25.646 12.540 8.229 1.00 47.84 93 GLU A CA 1
ATOM 739 C C . GLU A 1 93 ? -25.245 11.445 9.209 1.00 47.84 93 GLU A C 1
ATOM 741 O O . GLU A 1 93 ? -25.974 10.490 9.499 1.00 47.84 93 GLU A O 1
ATOM 746 N N . TYR A 1 94 ? -23.992 11.534 9.634 1.00 53.28 94 TYR A N 1
ATOM 747 C CA . TYR A 1 94 ? -23.335 10.430 10.286 1.00 53.28 94 TYR A CA 1
ATOM 748 C C . TYR A 1 94 ? -23.812 10.403 11.729 1.00 53.28 94 TYR A C 1
ATOM 750 O O . TYR A 1 94 ? -23.321 11.168 12.561 1.00 53.28 94 TYR A O 1
ATOM 758 N N . ARG A 1 95 ? -24.769 9.524 12.047 1.00 52.81 95 ARG A N 1
ATOM 759 C CA . ARG A 1 95 ? -25.125 9.288 13.448 1.00 52.81 95 ARG A CA 1
ATOM 760 C C . ARG A 1 95 ? -23.850 8.861 14.189 1.00 52.81 95 ARG A C 1
ATOM 762 O O . ARG A 1 95 ? -23.174 7.930 13.731 1.00 52.81 95 ARG A O 1
ATOM 769 N N . PRO A 1 96 ? -23.463 9.544 15.280 1.00 53.78 96 PRO A N 1
ATOM 770 C CA . PRO A 1 96 ? -22.298 9.149 16.056 1.00 53.78 96 PRO A CA 1
ATOM 771 C C . PRO A 1 96 ? -22.467 7.692 16.491 1.00 53.78 96 PRO A C 1
ATOM 773 O O . PRO A 1 96 ? -23.552 7.269 16.887 1.00 53.78 96 PRO A O 1
ATOM 776 N N . CYS A 1 97 ? -21.400 6.903 16.362 1.00 54.16 97 CYS A N 1
ATOM 777 C CA . CYS A 1 97 ? -21.430 5.517 16.801 1.00 54.16 97 CYS A CA 1
ATOM 778 C C . CYS A 1 97 ? -21.673 5.497 18.315 1.00 54.16 97 CYS A C 1
ATOM 780 O O . CYS A 1 97 ? -20.905 6.130 19.036 1.00 54.16 97 CYS A O 1
ATOM 782 N N . PRO A 1 98 ? -22.680 4.774 18.827 1.00 54.81 98 PRO A N 1
ATOM 783 C CA . PRO A 1 98 ? -22.991 4.781 20.257 1.00 54.81 98 PRO A CA 1
ATOM 784 C C . PRO A 1 98 ? -21.850 4.227 21.131 1.00 54.81 98 PRO A C 1
ATOM 786 O O . PRO A 1 98 ? -21.812 4.481 22.328 1.00 54.81 98 PRO A O 1
ATOM 789 N N . VAL A 1 99 ? -20.897 3.497 20.536 1.00 56.72 99 VAL A N 1
ATOM 790 C CA . VAL A 1 99 ? -19.802 2.804 21.241 1.00 56.72 99 VAL A CA 1
ATOM 791 C C . VAL A 1 99 ? -18.488 3.591 21.218 1.00 56.72 99 VAL A C 1
ATOM 793 O O . VAL A 1 99 ? -17.733 3.597 22.187 1.00 56.72 99 VAL A O 1
ATOM 796 N N . ARG A 1 100 ? -18.183 4.274 20.112 1.00 54.56 100 ARG A N 1
ATOM 797 C CA . ARG A 1 100 ? -17.003 5.138 20.013 1.00 54.56 100 ARG A CA 1
ATOM 798 C C . ARG A 1 100 ? -17.511 6.566 20.106 1.00 54.56 100 ARG A C 1
ATOM 800 O O . ARG A 1 100 ? -18.211 6.999 19.206 1.00 54.56 100 ARG A O 1
ATOM 807 N N . LYS A 1 101 ? -17.092 7.339 21.114 1.00 54.09 101 LYS A N 1
ATOM 808 C CA . LYS A 1 101 ? -17.355 8.795 21.240 1.00 54.09 101 LYS A CA 1
ATOM 809 C C . LYS A 1 101 ? -16.863 9.644 20.034 1.00 54.09 101 LYS A C 1
ATOM 811 O O . LYS A 1 101 ? -16.777 10.862 20.126 1.00 54.09 101 LYS A O 1
ATOM 816 N N . ARG A 1 102 ? -16.473 9.013 18.918 1.00 56.72 102 ARG A N 1
ATOM 817 C CA . ARG A 1 102 ? -16.033 9.586 17.644 1.00 56.72 102 ARG A CA 1
ATOM 818 C C . ARG A 1 102 ? -16.787 8.896 16.494 1.00 56.72 102 ARG A C 1
ATOM 820 O O . ARG A 1 102 ? -17.035 7.691 16.574 1.00 56.72 102 ARG A O 1
ATOM 827 N N . PRO A 1 103 ? -17.116 9.615 15.409 1.00 60.41 103 PRO A N 1
ATOM 828 C CA . PRO A 1 103 ? -17.790 9.025 14.254 1.00 60.41 103 PRO A CA 1
ATOM 829 C C . PRO A 1 103 ? -16.954 7.879 13.661 1.00 60.41 103 PRO A C 1
ATOM 831 O O . PRO A 1 103 ? -15.724 7.961 13.642 1.00 60.41 103 PRO A O 1
ATOM 834 N N . CYS A 1 104 ? -17.604 6.839 13.120 1.00 69.44 104 CYS A N 1
ATOM 835 C CA . CYS A 1 104 ? -16.964 5.747 12.360 1.00 69.44 104 CYS A CA 1
ATOM 836 C C . CYS A 1 104 ? -16.405 6.233 11.007 1.00 69.44 104 CYS A C 1
ATOM 838 O O . CYS A 1 104 ? -16.567 5.573 9.992 1.00 69.44 104 CYS A O 1
ATOM 840 N N . LYS A 1 105 ? -15.797 7.418 10.968 1.00 75.06 105 LYS A N 1
ATOM 841 C CA . LYS A 1 105 ? -15.325 8.088 9.758 1.00 75.06 105 LYS A CA 1
ATOM 842 C C . LYS A 1 105 ? -13.887 7.703 9.417 1.00 75.06 105 LYS A C 1
ATOM 844 O O . LYS A 1 105 ? -13.560 7.577 8.240 1.00 75.06 105 LYS A O 1
ATOM 849 N N . TYR A 1 106 ? -13.065 7.492 10.446 1.00 80.31 106 TYR A N 1
ATOM 850 C CA . TYR A 1 106 ? -11.642 7.189 10.322 1.00 80.31 106 TYR A CA 1
ATOM 851 C C . TYR A 1 106 ? -11.240 6.030 11.234 1.00 80.31 106 TYR A C 1
ATOM 853 O O . TYR A 1 106 ? -11.696 5.945 12.379 1.00 80.31 106 TYR A O 1
ATOM 861 N N . ILE A 1 107 ? -10.353 5.172 10.737 1.00 85.06 107 ILE A N 1
ATOM 862 C CA . ILE A 1 107 ? -9.578 4.227 11.540 1.00 85.06 107 ILE A CA 1
ATOM 863 C C . ILE A 1 107 ? -8.122 4.642 11.400 1.00 85.06 107 ILE A C 1
ATOM 865 O O . ILE A 1 107 ? -7.546 4.539 10.319 1.00 85.06 107 ILE A O 1
ATOM 869 N N . TYR A 1 108 ? -7.556 5.105 12.508 1.00 87.06 108 TYR A N 1
ATOM 870 C CA . TYR A 1 108 ? -6.136 5.399 12.607 1.00 87.06 108 TYR A CA 1
ATOM 871 C C . TYR A 1 108 ? -5.397 4.120 12.975 1.00 87.06 108 TYR A C 1
ATOM 873 O O . TYR A 1 108 ? -5.774 3.434 13.939 1.00 87.06 108 TYR A O 1
ATOM 881 N N . LEU A 1 109 ? -4.382 3.789 12.186 1.00 89.19 109 LEU A N 1
ATOM 882 C CA . LEU A 1 109 ? -3.440 2.741 12.536 1.00 89.19 109 LEU A CA 1
ATOM 883 C C . LEU A 1 109 ? -2.505 3.234 13.654 1.00 89.19 109 LEU A C 1
ATOM 885 O O . LEU A 1 109 ? -2.258 4.436 13.765 1.00 89.19 109 LEU A O 1
ATOM 889 N N . PRO A 1 110 ? -1.990 2.328 14.498 1.00 90.25 110 PRO A N 1
ATOM 890 C CA . PRO A 1 110 ? -0.890 2.644 15.407 1.00 90.25 110 PRO A CA 1
ATOM 891 C C . PRO A 1 110 ? 0.344 3.191 14.660 1.00 90.25 110 PRO A C 1
ATOM 893 O O . PRO A 1 110 ? 0.598 2.801 13.519 1.00 90.25 110 PRO A O 1
ATOM 896 N N . GLU A 1 111 ? 1.105 4.093 15.287 1.00 87.94 111 GLU A N 1
ATOM 897 C CA . GLU A 1 111 ? 2.236 4.795 14.646 1.00 87.94 111 GLU A CA 1
ATOM 898 C C . GLU A 1 111 ? 3.345 3.843 14.165 1.00 87.94 111 GLU A C 1
ATOM 900 O O . GLU A 1 111 ? 3.922 4.034 13.093 1.00 87.94 111 GLU A O 1
ATOM 905 N N . ASP A 1 112 ? 3.614 2.785 14.925 1.00 89.75 112 ASP A N 1
ATOM 906 C CA . ASP A 1 112 ? 4.558 1.719 14.585 1.00 89.75 112 ASP A CA 1
ATOM 907 C C . ASP A 1 112 ? 4.122 0.955 13.328 1.00 89.75 112 ASP A C 1
ATOM 909 O O . ASP A 1 112 ? 4.923 0.743 12.414 1.00 89.75 112 ASP A O 1
ATOM 913 N N . ILE A 1 113 ? 2.833 0.627 13.223 1.00 91.12 113 ILE A N 1
ATOM 914 C CA . ILE A 1 113 ? 2.256 -0.012 12.036 1.00 91.12 113 ILE A CA 1
ATOM 915 C C . ILE A 1 113 ? 2.326 0.924 10.829 1.00 91.12 113 ILE A C 1
ATOM 917 O O . ILE A 1 113 ? 2.722 0.501 9.743 1.00 91.12 113 ILE A O 1
ATOM 921 N N . GLN A 1 114 ? 1.985 2.205 10.996 1.00 89.50 114 GLN A N 1
ATOM 922 C CA . GLN A 1 114 ? 2.106 3.195 9.920 1.00 89.50 114 GLN A CA 1
ATOM 923 C C . GLN A 1 114 ? 3.553 3.299 9.418 1.00 89.50 114 GLN A C 1
ATOM 925 O O . GLN A 1 114 ? 3.788 3.401 8.210 1.00 89.50 114 GLN A O 1
ATOM 930 N N . LEU A 1 115 ? 4.536 3.244 10.323 1.00 89.31 115 LEU A N 1
ATOM 931 C CA . LEU A 1 115 ? 5.955 3.264 9.977 1.00 89.31 115 LEU A CA 1
ATOM 932 C C . LEU A 1 115 ? 6.380 2.003 9.206 1.00 89.31 115 LEU A C 1
ATOM 934 O O . LEU A 1 115 ? 7.091 2.119 8.201 1.00 89.31 115 LEU A O 1
ATOM 938 N N . GLN A 1 116 ? 5.920 0.819 9.621 1.00 91.38 116 GLN A N 1
ATOM 939 C CA . GLN A 1 116 ? 6.182 -0.445 8.921 1.00 91.38 116 GLN A CA 1
ATOM 940 C C . GLN A 1 116 ? 5.568 -0.447 7.518 1.00 91.38 116 GLN A C 1
ATOM 942 O O . GLN A 1 116 ? 6.277 -0.676 6.536 1.00 91.38 116 GLN A O 1
ATOM 947 N N . VAL A 1 117 ? 4.284 -0.093 7.403 1.00 91.06 117 VAL A N 1
ATOM 948 C CA . VAL A 1 117 ? 3.567 0.016 6.122 1.00 91.06 117 VAL A CA 1
ATOM 949 C C . VAL A 1 117 ? 4.269 1.006 5.195 1.00 91.06 117 VAL A C 1
ATOM 951 O O . VAL A 1 117 ? 4.489 0.699 4.022 1.00 91.06 117 VAL A O 1
ATOM 954 N N . ARG A 1 118 ? 4.684 2.172 5.709 1.00 88.81 118 ARG A N 1
ATOM 955 C CA . ARG A 1 118 ? 5.427 3.169 4.926 1.00 88.81 118 ARG A CA 1
ATOM 956 C C . ARG A 1 118 ? 6.740 2.611 4.403 1.00 88.81 118 ARG A C 1
ATOM 958 O O . ARG A 1 118 ? 7.023 2.723 3.212 1.00 88.81 118 ARG A O 1
ATOM 965 N N . THR A 1 119 ? 7.543 2.044 5.295 1.00 90.06 119 THR A N 1
ATOM 966 C CA . THR A 1 119 ? 8.869 1.517 4.961 1.00 90.06 119 THR A CA 1
ATOM 967 C C . THR A 1 119 ? 8.752 0.427 3.901 1.00 90.06 119 THR A C 1
ATOM 969 O O . THR A 1 119 ? 9.441 0.468 2.883 1.00 90.06 119 THR A O 1
ATOM 972 N N . ALA A 1 120 ? 7.807 -0.493 4.087 1.00 91.50 120 ALA A N 1
ATOM 973 C CA . ALA A 1 120 ? 7.512 -1.559 3.145 1.00 91.50 120 ALA A CA 1
ATOM 974 C C . ALA A 1 120 ? 7.046 -1.035 1.777 1.00 91.50 120 ALA A C 1
ATOM 976 O O . ALA A 1 120 ? 7.525 -1.499 0.741 1.00 91.50 120 ALA A O 1
ATOM 977 N N . TYR A 1 121 ? 6.159 -0.036 1.759 1.00 89.31 121 TYR A N 1
ATOM 978 C CA . TYR A 1 121 ? 5.675 0.567 0.518 1.00 89.31 121 TYR A CA 1
ATOM 979 C C . TYR A 1 121 ? 6.797 1.264 -0.263 1.00 89.31 121 TYR A C 1
ATOM 981 O O . TYR A 1 121 ?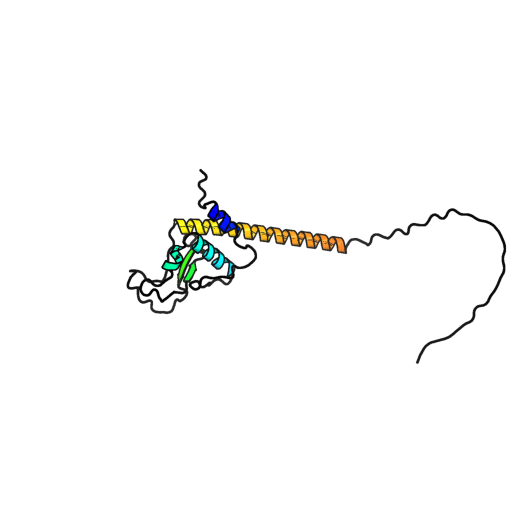 6.895 1.085 -1.474 1.00 89.31 121 TYR A O 1
ATOM 989 N N . ILE A 1 122 ? 7.684 1.997 0.419 1.00 89.31 122 ILE A N 1
ATOM 990 C CA . ILE A 1 122 ? 8.846 2.647 -0.210 1.00 89.31 122 ILE A CA 1
ATOM 991 C C . ILE A 1 122 ? 9.779 1.604 -0.840 1.00 89.31 122 ILE A C 1
ATOM 993 O O . ILE A 1 122 ? 10.222 1.780 -1.975 1.00 89.31 122 ILE A O 1
ATOM 997 N N . LEU A 1 123 ? 10.062 0.501 -0.138 1.00 90.62 123 LEU A N 1
ATOM 998 C CA . LEU A 1 123 ? 10.889 -0.585 -0.677 1.00 90.62 123 LEU A CA 1
ATOM 999 C C . LEU A 1 123 ? 10.263 -1.207 -1.929 1.00 90.62 123 LEU A C 1
ATOM 1001 O O . LEU A 1 123 ? 10.952 -1.420 -2.931 1.00 90.62 123 LEU A O 1
ATOM 1005 N N . PHE A 1 124 ? 8.955 -1.458 -1.890 1.00 90.31 124 PHE A N 1
ATOM 1006 C CA . PHE A 1 124 ? 8.217 -1.970 -3.037 1.00 90.31 124 PHE A CA 1
ATOM 1007 C C . PHE A 1 124 ? 8.275 -1.006 -4.233 1.00 90.31 124 PHE A C 1
ATOM 1009 O O . PHE A 1 124 ? 8.571 -1.437 -5.351 1.00 90.31 124 PHE A O 1
ATOM 1016 N N . ASP A 1 125 ? 8.029 0.287 -4.009 1.00 88.44 125 ASP A N 1
ATOM 1017 C CA . ASP A 1 125 ? 7.987 1.298 -5.070 1.00 88.44 125 ASP A CA 1
ATOM 1018 C C . ASP A 1 125 ? 9.363 1.499 -5.722 1.00 88.44 125 ASP A C 1
ATOM 1020 O O . ASP A 1 125 ? 9.481 1.476 -6.948 1.00 88.44 125 ASP A O 1
ATOM 1024 N N . ASN A 1 126 ? 10.431 1.539 -4.917 1.00 90.25 126 ASN A N 1
ATOM 1025 C CA . ASN A 1 126 ? 11.812 1.585 -5.408 1.00 90.25 126 ASN A CA 1
ATOM 1026 C C . ASN A 1 126 ? 12.133 0.397 -6.322 1.00 90.25 126 ASN A C 1
ATOM 1028 O O . ASN A 1 126 ? 12.716 0.557 -7.399 1.00 90.25 126 ASN A O 1
ATOM 1032 N N . ARG A 1 127 ? 11.727 -0.811 -5.916 1.00 91.38 127 ARG A N 1
ATOM 1033 C CA . ARG A 1 127 ? 11.943 -2.031 -6.698 1.00 91.38 127 ARG A CA 1
ATOM 1034 C C . ARG A 1 127 ? 11.147 -2.014 -8.003 1.00 91.38 127 ARG A C 1
ATOM 1036 O O . ARG A 1 127 ? 11.675 -2.362 -9.059 1.00 91.38 127 ARG A O 1
ATOM 1043 N N . ARG A 1 128 ? 9.894 -1.563 -7.950 1.00 88.81 128 ARG A N 1
ATOM 1044 C CA . ARG A 1 128 ? 9.036 -1.397 -9.128 1.00 88.81 128 ARG A CA 1
ATOM 1045 C C . ARG A 1 128 ? 9.626 -0.385 -10.110 1.00 88.81 128 ARG A C 1
ATOM 1047 O O . ARG A 1 128 ? 9.593 -0.607 -11.323 1.00 88.81 128 ARG A O 1
ATOM 1054 N N . GLU A 1 129 ? 10.177 0.719 -9.616 1.00 89.38 129 GLU A N 1
ATOM 1055 C CA . GLU A 1 129 ? 10.827 1.716 -10.461 1.00 89.38 129 GLU A CA 1
ATOM 1056 C C . GLU A 1 129 ? 12.119 1.178 -11.094 1.00 89.38 129 GLU A C 1
ATOM 1058 O O . GLU A 1 129 ? 12.355 1.400 -12.287 1.00 89.38 129 GLU A O 1
ATOM 1063 N N . ALA A 1 130 ? 12.924 0.422 -10.341 1.00 90.50 130 ALA A N 1
ATOM 1064 C CA . ALA A 1 130 ? 14.127 -0.230 -10.854 1.00 90.50 130 ALA A CA 1
ATOM 1065 C C . ALA A 1 130 ? 13.803 -1.211 -11.998 1.00 90.50 130 ALA A C 1
ATOM 1067 O O . ALA A 1 130 ? 14.407 -1.132 -13.071 1.00 90.50 130 ALA A O 1
ATOM 1068 N N . GLU A 1 131 ? 12.782 -2.053 -11.822 1.00 89.94 131 GLU A N 1
ATOM 1069 C CA . GLU A 1 131 ? 12.294 -2.992 -12.842 1.00 89.94 131 GLU A CA 1
ATOM 1070 C C . GLU A 1 131 ? 11.796 -2.256 -14.098 1.00 89.94 131 GLU A C 1
ATOM 1072 O O . GLU A 1 131 ? 12.119 -2.611 -15.237 1.00 89.94 131 GLU A O 1
ATOM 1077 N N . ARG A 1 132 ? 11.059 -1.153 -13.915 1.00 89.31 132 ARG A N 1
ATOM 1078 C CA . ARG A 1 132 ? 10.601 -0.313 -15.029 1.00 89.31 132 ARG A CA 1
ATOM 1079 C C . ARG A 1 132 ? 11.774 0.289 -15.810 1.00 89.31 132 ARG A C 1
ATOM 1081 O O . ARG A 1 132 ? 11.724 0.334 -17.044 1.00 89.31 132 ARG A O 1
ATOM 1088 N N . LYS A 1 133 ? 12.823 0.749 -15.119 1.00 92.38 133 LYS A N 1
ATOM 1089 C CA . LYS A 1 133 ? 14.051 1.281 -15.739 1.00 92.38 133 LYS A CA 1
ATOM 1090 C C . LYS A 1 133 ? 14.801 0.191 -16.507 1.00 92.38 133 LYS A C 1
ATOM 1092 O O . LYS A 1 133 ? 15.171 0.425 -17.659 1.00 92.38 133 LYS A O 1
ATOM 1097 N N . MET A 1 134 ? 14.948 -1.000 -15.926 1.00 91.94 134 MET A N 1
ATOM 1098 C CA . MET A 1 134 ? 15.563 -2.170 -16.568 1.00 91.94 134 MET A CA 1
ATOM 1099 C C . MET A 1 134 ? 14.861 -2.531 -17.880 1.00 91.94 134 MET A C 1
ATOM 1101 O O . MET A 1 134 ? 15.501 -2.548 -18.931 1.00 91.94 134 MET A O 1
ATOM 1105 N N . ARG A 1 135 ? 13.531 -2.681 -17.865 1.00 89.69 135 ARG A N 1
ATOM 1106 C CA . ARG A 1 135 ? 12.737 -2.986 -19.072 1.00 89.69 135 ARG A CA 1
ATOM 1107 C C . ARG A 1 135 ? 12.865 -1.921 -20.153 1.00 89.69 135 ARG A C 1
ATOM 1109 O O . ARG A 1 135 ? 12.974 -2.239 -21.335 1.00 89.69 135 ARG A O 1
ATOM 1116 N N . LYS A 1 136 ? 12.864 -0.640 -19.770 1.00 92.88 136 LYS A N 1
ATOM 1117 C CA . LYS A 1 136 ? 13.050 0.467 -20.720 1.00 92.88 136 LYS A CA 1
ATOM 1118 C C . LYS A 1 136 ? 14.433 0.412 -21.373 1.00 92.88 136 LYS A C 1
ATOM 1120 O O . LYS A 1 136 ? 14.548 0.651 -22.574 1.00 92.88 136 LYS A O 1
ATOM 1125 N N . ASN A 1 137 ? 15.467 0.089 -20.600 1.00 93.12 137 ASN A N 1
ATOM 1126 C CA . ASN A 1 137 ? 16.828 -0.053 -21.107 1.00 93.12 137 ASN A CA 1
ATOM 1127 C C . ASN A 1 137 ? 16.972 -1.277 -22.016 1.00 93.12 137 ASN A C 1
ATOM 1129 O O . ASN A 1 137 ? 17.590 -1.163 -23.072 1.00 93.12 137 ASN A O 1
ATOM 1133 N N . GLN A 1 138 ? 16.357 -2.403 -21.658 1.00 91.88 138 GLN A N 1
ATOM 1134 C CA . GLN A 1 138 ? 16.328 -3.607 -22.483 1.00 91.88 138 GLN A CA 1
ATOM 1135 C C . GLN A 1 138 ? 15.665 -3.342 -23.842 1.00 91.88 138 GLN A C 1
ATOM 1137 O O . GLN A 1 138 ? 16.306 -3.539 -24.868 1.00 91.88 138 GLN A O 1
ATOM 1142 N N . ARG A 1 139 ? 14.464 -2.748 -23.865 1.00 92.38 139 ARG A N 1
ATOM 1143 C CA . ARG A 1 139 ? 13.774 -2.384 -25.120 1.00 92.38 139 ARG A CA 1
ATOM 1144 C C . ARG A 1 139 ? 14.598 -1.450 -26.008 1.00 92.38 139 ARG A C 1
ATOM 1146 O O . ARG A 1 139 ? 14.580 -1.564 -27.228 1.00 92.38 139 ARG A O 1
ATOM 1153 N N . ARG A 1 140 ? 15.344 -0.513 -25.408 1.00 91.31 140 ARG A N 1
ATOM 1154 C CA . ARG A 1 140 ? 16.265 0.371 -26.147 1.00 91.31 140 ARG A CA 1
ATOM 1155 C C . ARG A 1 140 ? 17.440 -0.396 -26.753 1.00 91.31 140 ARG A C 1
ATOM 1157 O O . ARG A 1 140 ? 17.868 -0.052 -27.850 1.00 91.31 140 ARG A O 1
ATOM 1164 N N . ARG A 1 141 ? 17.975 -1.400 -26.052 1.00 90.12 141 ARG A N 1
ATOM 1165 C CA . ARG A 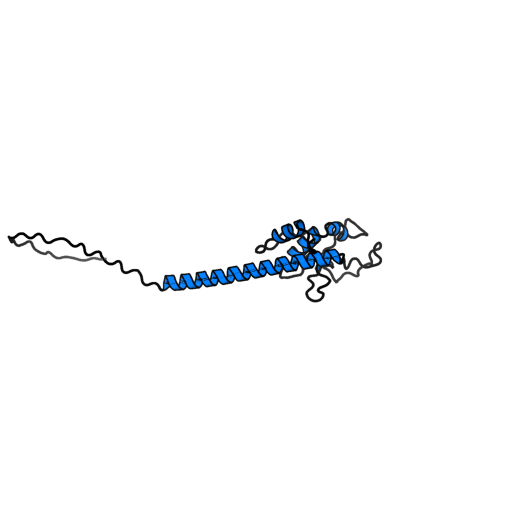1 141 ? 19.042 -2.272 -26.571 1.00 90.12 141 ARG A CA 1
ATOM 1166 C C . ARG A 1 141 ? 18.526 -3.145 -27.711 1.00 90.12 141 ARG A C 1
ATOM 1168 O O . ARG A 1 141 ? 19.155 -3.163 -28.759 1.00 90.12 141 ARG A O 1
ATOM 1175 N N . GLU A 1 142 ? 17.365 -3.770 -27.537 1.00 90.12 142 GLU A N 1
ATOM 1176 C CA . GLU A 1 142 ? 16.701 -4.593 -28.558 1.00 90.12 142 GLU A CA 1
ATOM 1177 C C . GLU A 1 142 ? 16.380 -3.778 -29.816 1.00 90.12 142 GLU A C 1
ATOM 1179 O O . GLU A 1 142 ? 16.721 -4.188 -30.918 1.00 90.12 142 GLU A O 1
ATOM 1184 N N . SER A 1 143 ? 15.831 -2.568 -29.663 1.00 89.19 143 SER A N 1
ATOM 1185 C CA . SER A 1 143 ? 15.565 -1.666 -30.791 1.00 89.19 143 SER A CA 1
ATOM 1186 C C . SER A 1 143 ? 16.841 -1.267 -31.545 1.00 89.19 143 SER A C 1
ATOM 1188 O O . SER A 1 143 ? 16.844 -1.254 -32.774 1.00 89.19 143 SER A O 1
ATOM 1190 N N . ARG A 1 144 ? 17.945 -0.985 -30.836 1.00 86.69 144 ARG A N 1
ATOM 1191 C CA . ARG A 1 144 ? 19.245 -0.692 -31.467 1.00 86.69 144 ARG A CA 1
ATOM 1192 C C . ARG A 1 144 ? 19.844 -1.916 -32.160 1.00 86.69 144 ARG A C 1
ATOM 1194 O O . ARG A 1 144 ? 20.470 -1.755 -33.200 1.00 86.69 144 ARG A O 1
ATOM 1201 N N . ALA A 1 145 ? 19.677 -3.109 -31.590 1.00 84.38 145 ALA A N 1
ATOM 1202 C CA . ALA A 1 145 ? 20.137 -4.356 -32.192 1.00 84.38 145 ALA A CA 1
ATOM 1203 C C . ALA A 1 145 ? 19.348 -4.681 -33.472 1.00 84.38 145 ALA A C 1
ATOM 1205 O O . ALA A 1 145 ? 19.957 -4.938 -34.503 1.00 84.38 145 ALA A O 1
ATOM 1206 N N . ALA A 1 146 ? 18.018 -4.553 -33.444 1.00 82.00 146 ALA A N 1
ATOM 1207 C CA . ALA A 1 146 ? 17.161 -4.741 -34.615 1.00 82.00 146 ALA A CA 1
ATOM 1208 C C . ALA A 1 146 ? 17.457 -3.722 -35.732 1.00 82.00 146 ALA A C 1
ATOM 1210 O O . ALA A 1 146 ? 17.516 -4.081 -36.903 1.00 82.00 146 ALA A O 1
ATOM 1211 N N . ALA A 1 147 ? 17.719 -2.457 -35.380 1.00 78.88 147 ALA A N 1
ATOM 1212 C CA . ALA A 1 147 ? 18.114 -1.437 -36.353 1.00 78.88 147 ALA A CA 1
ATOM 1213 C C . ALA A 1 147 ? 19.494 -1.698 -36.983 1.00 78.88 147 ALA A C 1
ATOM 1215 O O . ALA A 1 147 ? 19.738 -1.256 -38.102 1.00 78.88 147 ALA A O 1
ATOM 1216 N N . LYS A 1 148 ? 20.401 -2.395 -36.284 1.00 79.00 148 LYS A N 1
ATOM 1217 C CA . LYS A 1 148 ? 21.683 -2.832 -36.853 1.00 79.00 148 LYS A CA 1
ATOM 1218 C C . LYS A 1 148 ? 21.514 -4.046 -37.764 1.00 79.00 148 LYS A C 1
ATOM 1220 O O . LYS A 1 148 ? 22.055 -4.021 -38.856 1.00 79.00 148 LYS A O 1
ATOM 1225 N N . ALA A 1 149 ? 20.722 -5.038 -37.358 1.00 70.50 149 ALA A N 1
ATOM 1226 C CA . ALA A 1 149 ? 20.443 -6.226 -38.168 1.00 70.50 149 ALA A CA 1
ATOM 1227 C C . ALA A 1 149 ? 19.741 -5.885 -39.498 1.00 70.50 149 ALA A C 1
ATOM 1229 O O . ALA A 1 149 ? 20.067 -6.454 -40.528 1.00 70.50 149 ALA A O 1
ATOM 1230 N N . ASN A 1 150 ? 18.843 -4.894 -39.508 1.00 64.50 150 ASN A N 1
ATOM 1231 C CA . ASN A 1 150 ? 18.199 -4.420 -40.743 1.00 64.50 150 ASN A CA 1
ATOM 1232 C C . ASN A 1 150 ? 19.117 -3.570 -41.646 1.00 64.50 150 ASN A C 1
ATOM 1234 O O . ASN A 1 150 ? 18.717 -3.230 -42.755 1.00 64.50 150 ASN A O 1
ATOM 1238 N N . ASN A 1 151 ? 20.303 -3.182 -41.165 1.00 61.50 151 ASN A N 1
ATOM 1239 C CA . ASN A 1 151 ? 21.298 -2.405 -41.910 1.00 61.50 151 ASN A CA 1
ATOM 1240 C C . ASN A 1 151 ? 22.579 -3.210 -42.195 1.00 61.50 151 ASN A C 1
ATOM 1242 O O . ASN A 1 151 ? 23.526 -2.647 -42.744 1.00 61.50 151 ASN A O 1
ATOM 1246 N N . GLU A 1 152 ? 22.641 -4.494 -41.823 1.00 51.56 152 GLU A N 1
ATOM 1247 C CA . GLU A 1 152 ? 23.704 -5.371 -42.308 1.00 51.56 152 GLU A CA 1
ATOM 1248 C C . GLU A 1 152 ? 23.418 -5.699 -43.781 1.00 51.56 152 GLU A C 1
ATOM 1250 O O . GLU A 1 152 ? 22.362 -6.262 -44.081 1.00 51.56 152 GLU A O 1
ATOM 1255 N N . PRO A 1 153 ? 24.308 -5.336 -44.726 1.00 56.44 153 PRO A N 1
ATOM 1256 C CA . PRO A 1 153 ? 24.226 -5.887 -46.070 1.00 56.44 153 PRO A CA 1
ATOM 1257 C C . PRO A 1 153 ? 24.383 -7.408 -45.968 1.00 56.44 153 PRO A C 1
ATOM 1259 O O . PRO A 1 153 ? 25.219 -7.882 -45.194 1.00 56.44 153 PRO A O 1
ATOM 1262 N N . GLU A 1 154 ? 23.580 -8.162 -46.729 1.00 54.31 154 GLU A N 1
ATOM 1263 C CA . GLU A 1 154 ? 23.735 -9.616 -46.847 1.00 54.31 154 GLU A CA 1
ATOM 1264 C C . GLU A 1 154 ? 25.222 -9.968 -46.995 1.00 54.31 154 GLU A C 1
ATOM 1266 O O . GLU A 1 154 ? 25.920 -9.313 -47.784 1.00 54.31 154 GLU A O 1
ATOM 1271 N N . PRO A 1 155 ? 25.737 -10.992 -46.289 1.00 46.56 155 PRO A N 1
ATOM 1272 C CA . PRO A 1 155 ? 27.038 -11.519 -46.636 1.00 46.56 155 PRO A CA 1
ATOM 1273 C C . PRO A 1 155 ? 26.928 -11.986 -48.084 1.00 46.56 155 PRO A C 1
ATOM 1275 O O . PRO A 1 155 ? 26.203 -12.937 -48.380 1.00 46.56 155 PRO A O 1
ATOM 1278 N N . GLN A 1 156 ? 27.615 -11.287 -48.992 1.00 46.81 156 GLN A N 1
ATOM 1279 C CA . GLN A 1 156 ? 27.839 -11.780 -50.339 1.00 46.81 156 GLN A CA 1
ATOM 1280 C C . GLN A 1 156 ? 28.374 -13.196 -50.174 1.00 46.81 156 GLN A C 1
ATOM 1282 O O . GLN A 1 156 ? 29.487 -13.394 -49.687 1.00 46.81 156 GLN A O 1
ATOM 1287 N N . SER A 1 157 ? 27.541 -14.177 -50.524 1.00 41.41 157 SER A N 1
ATOM 1288 C CA . SER A 1 157 ? 27.966 -15.546 -50.736 1.00 41.41 157 SER A CA 1
ATOM 1289 C C . SER A 1 157 ? 29.041 -15.464 -51.809 1.00 41.41 157 SER A C 1
ATOM 1291 O O . SER A 1 157 ? 28.751 -15.342 -53.002 1.00 41.41 157 SER A O 1
ATOM 1293 N N . SER A 1 158 ? 30.297 -15.421 -51.370 1.00 47.59 158 SER A N 1
ATOM 1294 C CA . SER A 1 158 ? 31.443 -15.645 -52.219 1.00 47.59 158 SER A CA 1
ATOM 1295 C C . SER A 1 158 ? 31.228 -17.031 -52.796 1.00 47.59 158 SER A C 1
ATOM 1297 O O . SER A 1 158 ? 31.390 -18.050 -52.124 1.00 47.59 158 SER A O 1
ATOM 1299 N N . LYS A 1 159 ? 30.758 -17.055 -54.046 1.00 44.12 159 LYS A N 1
ATOM 1300 C CA . LYS A 1 159 ? 30.801 -18.230 -54.899 1.00 44.12 159 LYS A CA 1
ATOM 1301 C C . LYS A 1 159 ? 32.218 -18.769 -54.772 1.00 44.12 159 LYS A C 1
ATOM 1303 O O . LYS A 1 159 ? 33.158 -18.124 -55.226 1.00 44.12 159 LYS A O 1
ATOM 1308 N N . ASN A 1 160 ? 32.360 -19.908 -54.101 1.00 40.50 160 ASN A N 1
ATOM 1309 C CA . ASN A 1 160 ? 33.558 -20.718 -54.193 1.00 40.50 160 ASN A CA 1
ATOM 1310 C C . ASN A 1 160 ? 33.740 -21.019 -55.680 1.00 40.50 160 ASN A C 1
ATOM 1312 O O . ASN A 1 160 ? 33.029 -21.850 -56.248 1.00 40.50 160 ASN A O 1
ATOM 1316 N N . GLU A 1 161 ? 34.653 -20.291 -56.315 1.00 42.25 161 GLU A N 1
ATOM 1317 C CA . GLU A 1 161 ? 35.265 -20.705 -57.561 1.00 42.25 161 GLU A CA 1
ATOM 1318 C C . GLU A 1 161 ? 35.924 -22.055 -57.282 1.00 42.25 161 GLU A C 1
ATOM 1320 O O . GLU A 1 161 ? 36.965 -22.165 -56.635 1.00 42.25 161 GLU A O 1
ATOM 1325 N N . LEU A 1 162 ? 35.236 -23.111 -57.710 1.00 41.00 162 LEU A N 1
ATOM 1326 C CA . LEU A 1 162 ? 35.793 -24.441 -57.854 1.00 41.00 162 LEU A CA 1
ATOM 1327 C C . LEU A 1 162 ? 36.989 -24.335 -58.805 1.00 41.00 162 LEU A C 1
ATOM 1329 O O . LEU A 1 162 ? 36.829 -24.284 -60.023 1.00 41.00 162 LEU A O 1
ATOM 1333 N N . LEU A 1 163 ? 38.189 -24.304 -58.227 1.00 40.34 163 LEU A N 1
ATOM 1334 C CA . LEU A 1 163 ? 39.442 -24.625 -58.900 1.00 40.34 163 LEU A CA 1
ATOM 1335 C C . LEU A 1 163 ? 39.346 -26.064 -59.427 1.00 40.34 163 LEU A C 1
ATOM 1337 O O . LEU A 1 163 ? 39.683 -27.025 -58.739 1.00 40.34 163 LEU A O 1
ATOM 1341 N N . PHE A 1 164 ? 38.863 -26.212 -60.657 1.00 35.69 164 PHE A N 1
ATOM 1342 C CA . PHE A 1 164 ? 39.098 -27.406 -61.457 1.00 35.69 164 PHE A CA 1
ATOM 1343 C C . PHE A 1 164 ? 40.524 -27.327 -62.017 1.00 35.69 164 PHE A C 1
ATOM 1345 O O . PHE A 1 164 ? 40.829 -26.376 -62.743 1.00 35.69 164 PHE A O 1
ATOM 1352 N N . PRO A 1 165 ? 41.420 -28.288 -61.729 1.00 41.03 165 PRO A N 1
ATOM 1353 C CA . PRO A 1 165 ? 42.680 -28.357 -62.444 1.00 41.03 165 PRO A CA 1
ATOM 1354 C C . PRO A 1 165 ? 42.405 -28.775 -63.893 1.00 41.03 165 PRO A C 1
ATOM 1356 O O . PRO A 1 165 ? 41.730 -29.769 -64.164 1.00 41.03 165 PRO A O 1
ATOM 1359 N N . MET A 1 166 ? 42.932 -27.973 -64.818 1.00 42.06 166 MET A N 1
ATOM 1360 C CA . MET A 1 166 ? 42.930 -28.229 -66.253 1.00 42.06 166 MET A CA 1
ATOM 1361 C C . MET A 1 166 ? 43.500 -29.614 -66.572 1.00 42.06 166 MET A C 1
ATOM 1363 O O . MET A 1 166 ? 44.669 -29.885 -66.306 1.00 42.06 166 MET A O 1
ATOM 1367 N N . ILE A 1 167 ? 42.702 -30.443 -67.243 1.00 42.03 167 ILE A N 1
ATOM 1368 C CA . ILE A 1 167 ? 43.193 -31.565 -68.043 1.00 42.03 167 ILE A CA 1
ATOM 1369 C C . ILE A 1 167 ? 42.604 -31.397 -69.445 1.00 42.03 167 ILE A C 1
ATOM 1371 O O . ILE A 1 167 ? 41.432 -31.673 -69.684 1.00 42.03 167 ILE A O 1
ATOM 1375 N N . PHE A 1 168 ? 43.429 -30.912 -70.372 1.00 38.38 168 PHE A N 1
ATOM 1376 C CA . PHE A 1 168 ? 43.214 -31.104 -71.808 1.00 38.38 168 PHE A CA 1
ATOM 1377 C C . PHE A 1 168 ? 43.515 -32.571 -72.154 1.00 38.38 168 PHE A C 1
ATOM 1379 O O . PHE A 1 16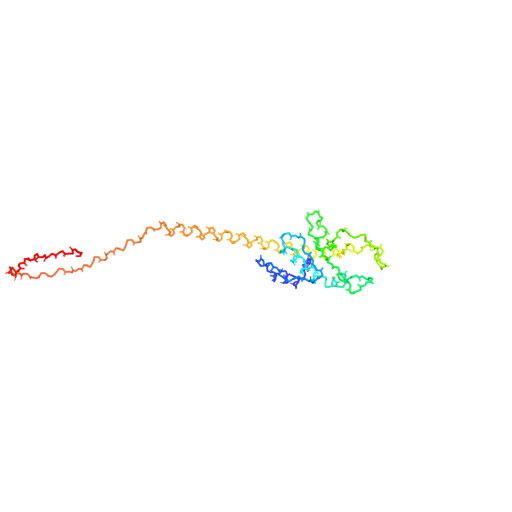8 ? 44.483 -33.126 -71.628 1.00 38.38 168 PHE A O 1
ATOM 1386 N N . PRO A 1 169 ? 42.757 -33.186 -73.081 1.00 43.91 169 PRO A N 1
ATOM 1387 C CA . PRO A 1 169 ? 43.345 -33.357 -74.410 1.00 43.91 169 PRO A CA 1
ATOM 1388 C C . PRO A 1 169 ? 42.368 -33.228 -75.601 1.00 43.91 169 PRO A C 1
ATOM 1390 O O . PRO A 1 169 ? 41.278 -33.782 -75.628 1.00 43.91 169 PRO A O 1
ATOM 1393 N N . LEU A 1 170 ? 42.853 -32.493 -76.608 1.00 33.88 170 LEU A N 1
ATOM 1394 C CA . LEU A 1 170 ? 42.869 -32.767 -78.057 1.00 33.88 170 LEU A CA 1
ATOM 1395 C C . LEU A 1 170 ? 41.685 -33.484 -78.765 1.00 33.88 170 LEU A C 1
ATOM 1397 O O . LEU A 1 170 ? 41.513 -34.690 -78.662 1.00 33.88 170 LEU A O 1
ATOM 1401 N N . ARG A 1 171 ? 41.112 -32.729 -79.725 1.00 34.75 171 ARG A N 1
ATOM 1402 C CA . ARG A 1 171 ? 40.716 -33.116 -81.108 1.00 34.75 171 ARG A CA 1
ATOM 1403 C C . ARG A 1 171 ? 39.560 -34.124 -81.291 1.00 34.75 171 ARG A C 1
ATOM 1405 O O . ARG A 1 171 ? 39.754 -35.330 -81.275 1.00 34.75 171 ARG A O 1
ATOM 1412 N N . THR A 1 172 ? 38.408 -33.655 -81.779 1.00 40.34 172 THR A N 1
ATOM 1413 C CA . THR A 1 172 ? 38.068 -33.497 -83.218 1.00 40.34 172 THR A CA 1
ATOM 1414 C C . THR A 1 172 ? 36.636 -32.951 -83.393 1.00 40.34 172 THR A C 1
ATOM 1416 O O . THR A 1 172 ? 35.835 -33.061 -82.467 1.00 40.34 172 THR A O 1
ATOM 1419 N N . PRO A 1 173 ? 36.312 -32.315 -84.537 1.00 49.94 173 PRO A N 1
ATOM 1420 C CA . PRO A 1 173 ? 35.049 -31.612 -84.746 1.00 49.94 173 PRO A CA 1
ATOM 1421 C C . PRO A 1 173 ? 34.045 -32.455 -85.549 1.00 49.94 173 PRO A C 1
ATOM 1423 O O . PRO A 1 173 ? 34.437 -33.125 -86.501 1.00 49.94 173 PRO A O 1
ATOM 1426 N N . ASN A 1 174 ? 32.747 -32.353 -85.243 1.00 35.84 174 ASN A N 1
ATOM 1427 C CA . ASN A 1 174 ? 31.722 -32.478 -86.283 1.00 35.84 174 ASN A CA 1
ATOM 1428 C C . ASN A 1 174 ? 30.365 -31.876 -85.874 1.00 35.84 174 ASN A C 1
ATOM 1430 O O . ASN A 1 174 ? 29.606 -32.436 -85.095 1.00 35.84 174 ASN A O 1
ATOM 1434 N N . THR A 1 175 ? 30.143 -30.671 -86.386 1.00 34.66 175 THR A N 1
ATOM 1435 C CA . THR A 1 175 ? 29.005 -30.211 -87.197 1.00 34.66 175 THR A CA 1
ATOM 1436 C C . THR A 1 175 ? 27.601 -30.834 -87.053 1.00 34.66 175 THR A C 1
ATOM 1438 O O . THR A 1 175 ? 27.387 -32.012 -87.321 1.00 34.66 175 THR A O 1
ATOM 1441 N N . SER A 1 176 ? 26.632 -29.915 -86.904 1.00 36.31 176 SER A N 1
ATOM 1442 C CA . SER A 1 176 ? 25.177 -29.998 -87.170 1.00 36.31 176 SER A CA 1
ATOM 1443 C C . SER A 1 176 ? 24.352 -30.802 -86.152 1.00 36.31 176 SER A C 1
ATOM 1445 O O . SER A 1 176 ? 24.738 -31.885 -85.747 1.00 36.31 176 SER A O 1
ATOM 1447 N N . ILE A 1 177 ? 23.231 -30.285 -85.640 1.00 39.62 177 ILE A N 1
ATOM 1448 C CA . ILE A 1 177 ? 21.943 -30.213 -86.349 1.00 39.62 177 ILE A CA 1
ATOM 1449 C C . ILE A 1 177 ? 21.100 -29.006 -85.866 1.00 39.62 177 ILE A C 1
ATOM 1451 O O . ILE A 1 177 ? 20.900 -28.810 -84.674 1.00 39.62 177 ILE A O 1
ATOM 1455 N N . PHE A 1 178 ? 20.652 -28.235 -86.863 1.00 40.53 178 PHE A N 1
ATOM 1456 C CA . PHE A 1 178 ? 19.481 -27.353 -87.035 1.00 40.53 178 PHE A CA 1
ATOM 1457 C C . PHE A 1 178 ? 18.686 -26.719 -85.864 1.00 40.53 178 PHE A C 1
ATOM 1459 O O . PHE A 1 178 ? 18.310 -27.394 -84.909 1.00 40.53 178 PHE A O 1
ATOM 1466 N N . PRO A 1 179 ? 18.251 -25.448 -86.044 1.00 51.12 179 PRO A N 1
ATOM 1467 C CA . PRO A 1 179 ? 17.164 -24.819 -85.296 1.00 51.12 179 PRO A CA 1
ATOM 1468 C C . PRO A 1 179 ? 15.805 -25.046 -85.988 1.00 51.12 179 PRO A C 1
ATOM 1470 O O . PRO A 1 179 ? 15.734 -25.046 -87.217 1.00 51.12 179 PRO A O 1
ATOM 1473 N N . LEU A 1 180 ? 14.706 -25.143 -85.230 1.00 41.09 180 LEU A N 1
ATOM 1474 C CA . LEU A 1 180 ? 13.371 -24.894 -85.785 1.00 41.09 180 LEU A CA 1
ATOM 1475 C C . LEU A 1 180 ? 12.407 -24.250 -84.772 1.00 41.09 180 LEU A C 1
ATOM 1477 O O . LEU A 1 180 ? 12.048 -24.812 -83.743 1.00 41.09 180 LEU A O 1
ATOM 1481 N N . GLN A 1 181 ? 12.050 -23.022 -85.143 1.00 38.59 181 GLN A N 1
ATOM 1482 C CA . GLN A 1 181 ? 10.901 -22.168 -84.822 1.00 38.59 181 GLN A CA 1
ATOM 1483 C C . GLN A 1 181 ? 9.575 -22.919 -84.533 1.00 38.59 181 GLN A C 1
ATOM 1485 O O . GLN A 1 181 ? 9.200 -23.804 -85.292 1.00 38.59 181 GLN A O 1
ATOM 1490 N N . THR A 1 182 ? 8.852 -22.624 -83.433 1.00 46.84 182 THR A N 1
ATOM 1491 C CA . THR A 1 182 ? 7.716 -21.652 -83.256 1.00 46.84 182 THR A CA 1
ATOM 1492 C C . THR A 1 182 ? 6.358 -22.378 -83.087 1.00 46.84 182 THR A C 1
ATOM 1494 O O . THR A 1 182 ? 6.316 -23.558 -83.423 1.00 46.84 182 THR A O 1
ATOM 1497 N N . PRO A 1 183 ? 5.215 -21.734 -82.731 1.00 53.44 183 PRO A N 1
ATOM 1498 C CA . PRO A 1 183 ? 4.979 -20.482 -81.979 1.00 53.44 183 PRO A CA 1
ATOM 1499 C C . PRO A 1 183 ? 3.826 -20.534 -80.923 1.00 53.44 183 PRO A C 1
ATOM 1501 O O . PRO A 1 183 ? 2.975 -21.413 -80.937 1.00 53.44 183 PRO A O 1
ATOM 1504 N N . ASN A 1 184 ? 3.788 -19.479 -80.093 1.00 36.66 184 ASN A N 1
ATOM 1505 C CA . ASN A 1 184 ? 2.635 -18.675 -79.621 1.00 36.66 184 ASN A CA 1
ATOM 1506 C C . ASN A 1 184 ? 1.427 -19.290 -78.862 1.00 36.66 184 ASN A C 1
ATOM 1508 O O . ASN A 1 184 ? 0.600 -20.015 -79.399 1.00 36.66 184 ASN A O 1
ATOM 1512 N N . THR A 1 185 ? 1.255 -18.798 -77.629 1.00 35.81 185 THR A N 1
ATOM 1513 C CA . THR A 1 185 ? -0.004 -18.435 -76.927 1.00 35.81 185 THR A CA 1
ATOM 1514 C C . THR A 1 185 ? -0.763 -17.287 -77.640 1.00 35.81 185 THR A C 1
ATOM 1516 O O . THR A 1 185 ? -0.159 -16.665 -78.515 1.00 35.81 185 THR A O 1
ATOM 1519 N N . PRO A 1 186 ? -1.957 -16.805 -77.206 1.00 51.78 186 PRO A N 1
ATOM 1520 C CA . PRO A 1 186 ? -3.084 -17.369 -76.433 1.00 51.78 186 PRO A CA 1
ATOM 1521 C C . PRO A 1 186 ? -4.472 -17.078 -77.104 1.00 51.78 186 PRO A C 1
ATOM 1523 O O . PRO A 1 186 ? -4.514 -16.592 -78.231 1.00 51.78 186 PRO A O 1
ATOM 1526 N N . SER A 1 187 ? -5.559 -17.290 -76.333 1.00 37.41 187 SER A N 1
ATOM 1527 C CA . SER A 1 187 ? -6.987 -16.915 -76.527 1.00 37.41 187 SER A CA 1
ATOM 1528 C C . SER A 1 187 ? -7.916 -18.000 -77.063 1.00 37.41 187 SER A C 1
ATOM 1530 O O . SER A 1 187 ? -7.818 -18.360 -78.251 1.00 37.41 187 SER A O 1
#